Protein AF-K1PSH9-F1 (afdb_monomer_lite)

Organism: Magallana gigas (NCBI:txid29159)

Structure (mmCIF, N/CA/C/O backbone):
data_AF-K1PSH9-F1
#
_entry.id   AF-K1PSH9-F1
#
loop_
_atom_site.group_PDB
_atom_site.id
_atom_site.type_symbol
_atom_site.label_atom_id
_atom_site.label_alt_id
_atom_site.label_comp_id
_atom_site.label_asym_id
_atom_site.label_entity_id
_atom_site.label_seq_id
_atom_site.pdbx_PDB_ins_code
_atom_site.Cartn_x
_atom_site.Cartn_y
_atom_site.Cartn_z
_atom_site.occupancy
_atom_site.B_iso_or_equiv
_atom_site.auth_seq_id
_atom_site.auth_comp_id
_atom_site.auth_asym_id
_atom_site.auth_atom_id
_atom_site.pdbx_PDB_model_num
ATOM 1 N N . MET A 1 1 ? -8.712 0.097 13.249 1.00 74.25 1 MET A N 1
ATOM 2 C CA . MET A 1 1 ? -8.049 -1.058 13.902 1.00 74.25 1 MET A CA 1
ATOM 3 C C . MET A 1 1 ? -8.381 -1.175 15.394 1.00 74.25 1 MET A C 1
ATOM 5 O O . MET A 1 1 ? -8.570 -2.300 15.835 1.00 74.25 1 MET A O 1
ATOM 9 N N . ALA A 1 2 ? -8.538 -0.071 16.143 1.00 79.12 2 ALA A N 1
ATOM 10 C CA . ALA A 1 2 ? -8.839 -0.086 17.586 1.00 79.12 2 ALA A CA 1
ATOM 11 C C . ALA A 1 2 ? -10.041 -0.969 17.994 1.00 79.12 2 ALA A C 1
ATOM 13 O O . ALA A 1 2 ? -9.877 -1.843 18.832 1.00 79.12 2 ALA A O 1
ATOM 14 N N . ASN A 1 3 ? -11.207 -0.835 17.349 1.00 82.38 3 ASN A N 1
ATOM 15 C CA . ASN A 1 3 ? -12.406 -1.615 17.714 1.00 82.38 3 ASN A CA 1
ATOM 16 C C . ASN A 1 3 ? -12.242 -3.131 17.509 1.00 82.38 3 ASN A C 1
ATOM 18 O O . ASN A 1 3 ? -12.822 -3.926 18.239 1.00 82.38 3 ASN A O 1
ATOM 22 N N . ILE A 1 4 ? -11.470 -3.535 16.495 1.00 82.69 4 ILE A N 1
ATOM 23 C CA . ILE A 1 4 ? -11.181 -4.953 16.244 1.00 82.69 4 ILE A CA 1
ATOM 24 C C . ILE A 1 4 ? -10.222 -5.462 17.319 1.00 82.69 4 ILE A C 1
ATOM 26 O O . ILE A 1 4 ? -10.425 -6.545 17.850 1.00 82.69 4 ILE A O 1
ATOM 30 N N . LEU A 1 5 ? -9.208 -4.668 17.671 1.00 83.25 5 LEU A N 1
ATOM 31 C CA . LEU A 1 5 ? -8.247 -5.014 18.714 1.00 83.25 5 LEU A CA 1
ATOM 32 C C . LEU A 1 5 ? -8.925 -5.134 20.088 1.00 83.25 5 LEU A C 1
ATOM 34 O O . LEU A 1 5 ? -8.665 -6.100 20.795 1.00 83.25 5 LEU A O 1
ATOM 38 N N . ASP A 1 6 ? -9.840 -4.224 20.421 1.00 83.62 6 ASP A N 1
ATOM 39 C CA . ASP A 1 6 ? -10.632 -4.261 21.656 1.00 83.62 6 ASP A CA 1
ATOM 40 C C . ASP A 1 6 ? -11.533 -5.509 21.721 1.00 83.62 6 ASP A C 1
ATOM 42 O O . ASP A 1 6 ? -11.499 -6.266 22.692 1.00 83.62 6 ASP A O 1
ATOM 46 N N . LEU A 1 7 ? -12.237 -5.820 20.622 1.00 84.31 7 LEU A N 1
ATOM 47 C CA . LEU A 1 7 ? -13.034 -7.047 20.503 1.00 84.31 7 LEU A CA 1
ATOM 48 C C . LEU A 1 7 ? -12.180 -8.314 20.652 1.00 84.31 7 LEU A C 1
ATOM 50 O O . LEU A 1 7 ? -12.647 -9.301 21.214 1.00 84.31 7 LEU A O 1
ATOM 54 N N . LEU A 1 8 ? -10.945 -8.308 20.143 1.00 84.19 8 LEU A N 1
ATOM 55 C CA . LEU A 1 8 ? -10.020 -9.435 20.269 1.00 84.19 8 LEU A CA 1
ATOM 56 C C . LEU A 1 8 ? -9.435 -9.557 21.683 1.00 84.19 8 LEU A C 1
ATOM 58 O O . LEU A 1 8 ? -9.265 -10.679 22.158 1.00 84.19 8 LEU A O 1
ATOM 62 N N . MET A 1 9 ? -9.159 -8.437 22.360 1.00 83.12 9 MET A N 1
ATOM 63 C CA . MET A 1 9 ? -8.657 -8.421 23.737 1.00 83.12 9 MET A CA 1
ATOM 64 C C . MET A 1 9 ? -9.701 -8.918 24.740 1.00 83.12 9 MET A C 1
ATOM 66 O O . MET A 1 9 ? -9.339 -9.666 25.645 1.00 83.12 9 MET A O 1
ATOM 70 N N . ASP A 1 10 ? -10.980 -8.571 24.556 1.00 84.19 10 ASP A N 1
ATOM 71 C CA . ASP A 1 10 ? -12.074 -9.013 25.435 1.00 84.19 10 ASP A CA 1
ATOM 72 C C . ASP A 1 10 ? -12.969 -10.098 24.797 1.00 84.19 10 ASP A C 1
ATOM 74 O O . ASP A 1 10 ? -14.136 -10.294 25.154 1.00 84.19 10 ASP A O 1
ATOM 78 N N . GLY A 1 11 ? -12.420 -10.848 23.833 1.00 78.31 11 GLY A N 1
ATOM 79 C CA . GLY A 1 11 ? -13.181 -11.772 22.985 1.00 78.31 11 GLY A CA 1
ATOM 80 C C . GLY A 1 11 ? -13.930 -12.868 23.751 1.00 78.31 11 GLY A C 1
ATOM 81 O O . GLY A 1 11 ? -15.033 -13.262 23.364 1.00 78.31 11 GLY A O 1
ATOM 82 N N . ASP A 1 12 ? -13.384 -13.339 24.875 1.00 78.88 12 ASP A N 1
ATOM 83 C CA . ASP A 1 12 ? -14.048 -14.342 25.713 1.00 78.88 12 ASP A CA 1
ATOM 84 C C . ASP A 1 12 ? -15.230 -13.781 26.511 1.00 78.88 12 ASP A C 1
ATOM 86 O O . ASP A 1 12 ? -16.214 -14.497 26.728 1.00 78.88 12 ASP A O 1
ATOM 90 N N . ASN A 1 13 ? -15.155 -12.522 26.939 1.00 80.81 13 ASN A N 1
ATOM 91 C CA . ASN A 1 13 ? -16.218 -11.840 27.671 1.00 80.81 13 ASN A CA 1
ATOM 92 C C . ASN A 1 13 ? -17.348 -11.423 26.719 1.00 80.81 13 ASN A C 1
ATOM 94 O O . ASN A 1 13 ? -18.519 -11.723 26.960 1.00 80.81 13 ASN A O 1
ATOM 98 N N . VAL A 1 14 ? -16.982 -10.861 25.563 1.00 79.38 14 VAL A N 1
ATOM 99 C CA . VAL A 1 14 ? -17.904 -10.476 24.485 1.00 79.38 14 VAL A CA 1
ATOM 100 C C . VAL A 1 14 ? -18.702 -11.681 23.978 1.00 79.38 14 VAL A C 1
ATOM 102 O O . VAL A 1 14 ? -19.913 -11.587 23.781 1.00 79.38 14 VAL A O 1
ATOM 105 N N . ARG A 1 15 ? -18.062 -12.850 23.847 1.00 79.88 15 ARG A N 1
ATOM 106 C CA . ARG A 1 15 ? -18.738 -14.105 23.482 1.00 79.88 15 ARG A CA 1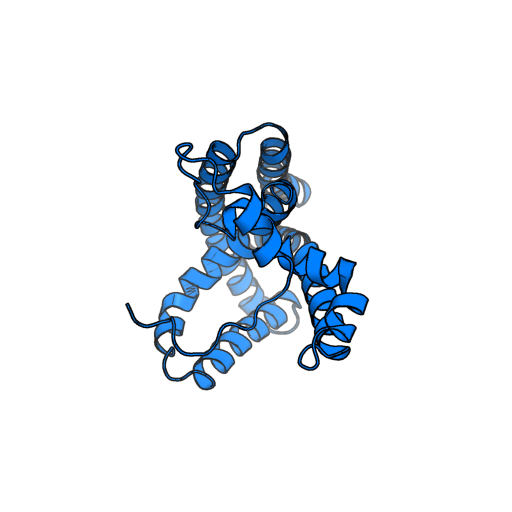
ATOM 107 C C . ARG A 1 15 ? -19.741 -14.570 24.536 1.00 79.88 15 ARG A C 1
ATOM 109 O O . ARG A 1 15 ? -20.810 -15.062 24.192 1.00 79.88 15 ARG A O 1
ATOM 116 N N . LYS A 1 16 ? -19.393 -14.478 25.823 1.00 80.94 16 LYS A N 1
ATOM 117 C CA . LYS A 1 16 ? -20.293 -14.896 26.914 1.00 80.94 16 LYS A CA 1
ATOM 118 C C . LYS A 1 16 ? -21.522 -13.994 27.007 1.00 80.94 16 LYS A C 1
ATOM 120 O O . LYS A 1 16 ? -22.590 -14.477 27.366 1.00 80.94 16 LYS A O 1
ATOM 125 N N . ASN A 1 17 ? -21.366 -12.720 26.658 1.00 83.25 17 ASN A N 1
ATOM 126 C CA . ASN A 1 17 ? -22.425 -11.722 26.737 1.00 83.25 17 ASN A CA 1
ATOM 127 C C . ASN A 1 17 ? -23.268 -11.601 25.448 1.00 83.25 17 ASN A C 1
ATOM 129 O O . ASN A 1 17 ? -24.288 -10.918 25.455 1.00 83.25 17 ASN A O 1
ATOM 133 N N . ASN 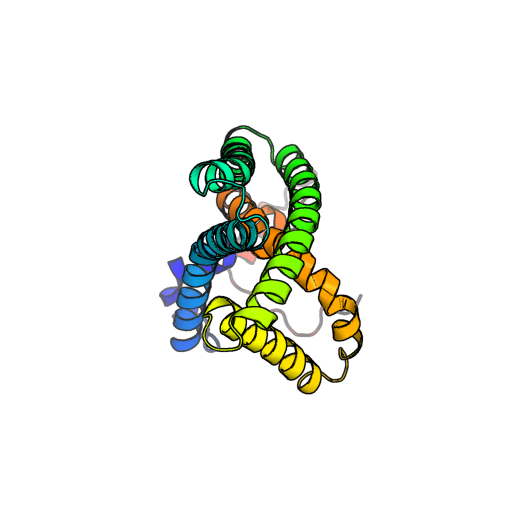A 1 18 ? -22.875 -12.241 24.335 1.00 80.88 18 ASN A N 1
ATOM 134 C CA . ASN A 1 18 ? -23.568 -12.105 23.051 1.00 80.88 18 ASN A CA 1
ATOM 135 C C . ASN A 1 18 ? -23.673 -13.433 22.280 1.00 80.88 18 ASN A C 1
ATOM 137 O O . ASN A 1 18 ? -22.683 -13.962 21.778 1.00 80.88 18 ASN A O 1
ATOM 141 N N . GLN A 1 19 ? -24.900 -13.940 22.120 1.00 77.06 19 GLN A N 1
ATOM 142 C CA . GLN A 1 19 ? -25.179 -15.208 21.430 1.00 77.06 19 GLN A CA 1
ATOM 143 C C . GLN A 1 19 ? -24.910 -15.163 19.916 1.00 77.06 19 GLN A C 1
ATOM 145 O O . GLN A 1 19 ? -24.733 -16.212 19.300 1.00 77.06 19 GLN A O 1
ATOM 150 N N . ASN A 1 20 ? -24.823 -13.969 19.322 1.00 81.81 20 ASN A N 1
ATOM 151 C CA . ASN A 1 20 ? -24.540 -13.801 17.894 1.00 81.81 20 ASN A CA 1
ATOM 152 C C . ASN A 1 20 ? -23.036 -13.872 17.573 1.00 81.81 20 ASN A C 1
ATOM 154 O O . ASN A 1 20 ? -22.660 -14.011 16.408 1.00 81.81 20 ASN A O 1
ATOM 158 N N . ILE A 1 21 ? -22.163 -13.780 18.585 1.00 83.62 21 ILE A N 1
ATOM 159 C CA . ILE A 1 21 ? -20.708 -13.783 18.406 1.00 83.62 21 ILE A CA 1
ATOM 160 C C . ILE A 1 21 ? -20.174 -15.192 18.665 1.00 83.62 21 ILE A C 1
ATOM 162 O O . ILE A 1 21 ? -20.079 -15.665 19.796 1.00 83.62 21 ILE A O 1
ATOM 166 N N . SER A 1 22 ? -19.817 -15.883 17.584 1.00 86.88 22 SER A N 1
ATOM 167 C CA . SER A 1 22 ? -19.341 -17.266 17.618 1.00 86.88 22 SER A CA 1
ATOM 168 C C . SER A 1 22 ? -17.804 -17.354 17.673 1.00 86.88 22 SER A C 1
ATOM 170 O O . SER A 1 22 ? -17.086 -16.432 17.288 1.00 86.88 22 SER A O 1
ATOM 172 N N . ARG A 1 23 ? -17.255 -18.492 18.128 1.00 82.81 23 ARG A N 1
ATOM 173 C CA . ARG A 1 23 ? -15.799 -18.755 18.095 1.00 82.81 23 ARG A CA 1
ATOM 174 C C . ARG A 1 23 ? -15.150 -18.628 16.702 1.00 82.81 23 ARG A C 1
ATOM 176 O O . ARG A 1 23 ? -14.084 -18.018 16.636 1.00 82.81 23 ARG A O 1
ATOM 183 N N . PRO A 1 24 ? -15.737 -19.142 15.600 1.00 87.25 24 PRO A N 1
ATOM 184 C CA . PRO A 1 24 ? -15.143 -18.967 14.273 1.00 87.25 24 PRO A CA 1
ATOM 185 C C . PRO A 1 24 ? -15.119 -17.503 13.817 1.00 87.25 24 PRO A C 1
ATOM 187 O O . PRO A 1 24 ? -14.201 -17.113 13.104 1.00 87.25 24 PRO A O 1
ATOM 190 N N . TYR A 1 25 ? -16.064 -16.673 14.268 1.00 88.19 25 TYR A N 1
ATOM 191 C CA . TYR A 1 25 ? -16.054 -15.238 13.980 1.00 88.19 25 TYR A CA 1
ATOM 192 C C . TYR A 1 25 ? -14.851 -14.526 14.622 1.00 88.19 25 TYR A C 1
ATOM 194 O O . TYR A 1 25 ? -14.178 -13.738 13.962 1.00 88.19 25 TYR A O 1
ATOM 202 N N . ILE A 1 26 ? -14.529 -14.845 15.882 1.00 87.19 26 ILE A N 1
ATOM 203 C CA . ILE A 1 26 ? -13.339 -14.298 16.559 1.00 87.19 26 ILE A CA 1
ATOM 204 C C . ILE A 1 26 ? -12.063 -14.766 15.848 1.00 87.19 26 ILE A C 1
ATOM 206 O O . ILE A 1 26 ? -11.179 -13.958 15.578 1.00 87.19 26 ILE A O 1
ATOM 210 N N . PHE A 1 27 ? -11.985 -16.049 15.478 1.00 89.19 27 PHE A N 1
ATOM 211 C CA . PHE A 1 27 ? -10.845 -16.585 14.728 1.00 89.19 27 PHE A CA 1
ATOM 212 C C . PHE A 1 27 ? -10.643 -15.875 13.380 1.00 89.19 27 PHE A C 1
ATOM 214 O O . PHE A 1 27 ? -9.525 -15.484 13.050 1.00 89.19 27 PHE A O 1
ATOM 221 N N . TYR A 1 28 ? -11.724 -15.638 12.634 1.00 91.25 28 TYR A N 1
ATOM 222 C CA . TYR A 1 28 ? -11.685 -14.869 11.391 1.00 91.25 28 TYR A CA 1
ATOM 223 C C . TYR A 1 28 ? -11.105 -13.462 11.601 1.00 91.25 28 TYR A C 1
ATOM 225 O O . TYR A 1 28 ? -10.220 -13.050 10.852 1.00 91.25 28 TYR A O 1
ATOM 233 N N . HIS A 1 29 ? -11.531 -12.753 12.652 1.00 91.00 29 HIS A N 1
ATOM 234 C CA . HIS A 1 29 ? -10.993 -11.427 12.980 1.00 91.00 29 HIS A CA 1
ATOM 235 C C . HIS A 1 29 ? -9.510 -11.448 13.361 1.00 91.00 29 HIS A C 1
ATOM 237 O O . HIS A 1 29 ? -8.787 -10.525 12.990 1.00 91.00 29 HIS A O 1
ATOM 243 N N . ILE A 1 30 ? -9.020 -12.507 14.014 1.00 90.31 30 ILE A N 1
ATOM 244 C CA . ILE A 1 30 ? -7.581 -12.686 14.274 1.00 90.31 30 ILE A CA 1
ATOM 245 C C . ILE A 1 30 ? -6.815 -12.822 12.951 1.00 90.31 30 ILE A C 1
ATOM 247 O O . ILE A 1 30 ? -5.829 -12.117 12.729 1.00 90.31 30 ILE A O 1
ATOM 251 N N . CYS A 1 31 ? -7.276 -13.691 12.046 1.00 91.50 31 CYS A N 1
ATOM 252 C CA . CYS A 1 31 ? -6.650 -13.879 10.7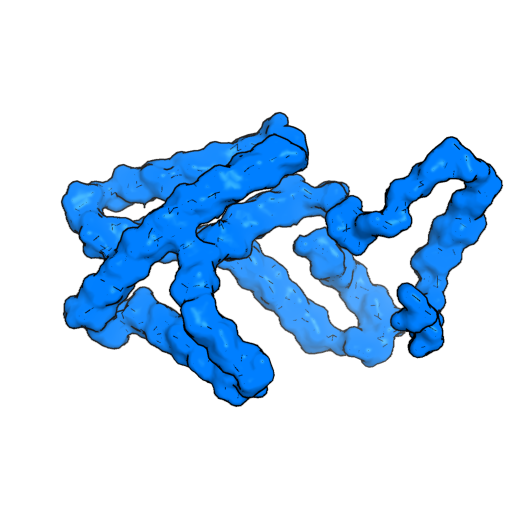36 1.00 91.50 31 CYS A CA 1
ATOM 253 C C . CYS A 1 31 ? -6.659 -12.590 9.901 1.00 91.50 31 CYS A C 1
ATOM 255 O O . CYS A 1 31 ? -5.648 -12.253 9.279 1.00 91.50 31 CYS A O 1
ATOM 257 N N . LEU A 1 32 ? -7.770 -11.848 9.912 1.00 90.50 32 LEU A N 1
ATOM 258 C CA . LEU A 1 32 ? -7.863 -10.543 9.261 1.00 90.50 32 LEU A CA 1
ATOM 259 C C . LEU A 1 32 ? -6.873 -9.543 9.855 1.00 90.50 32 LEU A C 1
ATOM 261 O O . LEU A 1 32 ? -6.174 -8.860 9.106 1.00 90.50 32 LEU A O 1
ATOM 265 N N . PHE A 1 33 ? -6.784 -9.463 11.183 1.00 90.38 33 PHE A N 1
ATOM 266 C CA . PHE A 1 33 ? -5.885 -8.532 11.858 1.00 90.38 33 PHE A CA 1
ATOM 267 C C . PHE A 1 33 ? -4.415 -8.818 11.517 1.00 90.38 33 PHE A C 1
ATOM 269 O O . PHE A 1 33 ? -3.684 -7.904 11.138 1.00 90.38 33 PHE A O 1
ATOM 276 N N . ILE A 1 34 ? -4.002 -10.091 11.539 1.00 91.38 34 ILE A N 1
ATOM 277 C CA . ILE A 1 34 ? -2.645 -10.509 11.148 1.00 91.38 34 ILE A CA 1
ATOM 278 C C . ILE A 1 34 ? -2.370 -10.166 9.678 1.00 91.38 34 ILE A C 1
ATOM 280 O O . ILE A 1 34 ? -1.329 -9.593 9.356 1.00 91.38 34 ILE A O 1
ATOM 284 N N . SER A 1 35 ? -3.318 -10.458 8.784 1.00 91.38 35 SER A N 1
ATOM 285 C CA . SER A 1 35 ? -3.175 -10.169 7.350 1.00 91.38 35 SER A CA 1
ATOM 286 C C . SER A 1 35 ? -3.030 -8.668 7.088 1.00 91.38 35 SER A C 1
ATOM 288 O O . SER A 1 35 ? -2.207 -8.253 6.273 1.00 91.38 35 SER A O 1
ATOM 290 N N . SER A 1 36 ? -3.768 -7.842 7.830 1.00 90.19 36 SER A N 1
ATOM 291 C CA . SER A 1 36 ? -3.706 -6.377 7.742 1.00 90.19 36 SER A CA 1
ATOM 292 C C . SER A 1 36 ? -2.315 -5.832 8.084 1.00 90.19 36 SER A C 1
ATOM 294 O O . SER A 1 36 ? -1.855 -4.890 7.448 1.00 90.19 36 SER A O 1
ATOM 296 N N . ILE A 1 37 ? -1.627 -6.438 9.060 1.00 89.94 37 ILE A N 1
ATOM 297 C CA . ILE A 1 37 ? -0.272 -6.038 9.477 1.00 89.94 37 ILE A CA 1
ATOM 298 C C . ILE A 1 37 ? 0.788 -6.481 8.457 1.00 89.94 37 ILE A C 1
ATOM 300 O O . ILE A 1 37 ? 1.761 -5.765 8.234 1.00 89.94 37 ILE A O 1
ATOM 304 N N . LEU A 1 38 ? 0.602 -7.635 7.808 1.00 91.75 38 LEU A N 1
ATOM 305 C CA . LEU A 1 38 ? 1.527 -8.151 6.786 1.00 91.75 38 LEU A CA 1
ATOM 306 C C . LEU A 1 38 ? 1.398 -7.423 5.436 1.00 91.75 38 LEU A C 1
ATOM 308 O O . LEU A 1 38 ? 2.386 -7.259 4.719 1.00 91.75 38 LEU A O 1
ATOM 312 N N . THR A 1 39 ? 0.193 -6.950 5.113 1.00 91.19 39 THR A N 1
ATOM 313 C CA . THR A 1 39 ? -0.153 -6.264 3.857 1.00 91.19 39 THR A CA 1
ATOM 314 C C . THR A 1 39 ? 0.795 -5.112 3.460 1.00 91.19 39 THR A C 1
ATOM 316 O O . THR A 1 39 ? 1.246 -5.113 2.310 1.00 91.19 39 THR A O 1
ATOM 319 N N . PRO A 1 40 ? 1.165 -4.151 4.335 1.00 91.56 40 PRO A N 1
ATOM 320 C CA . PRO A 1 40 ? 2.106 -3.085 3.973 1.00 91.56 40 PRO A CA 1
ATOM 321 C C . PRO A 1 40 ? 3.472 -3.624 3.525 1.00 91.56 40 PRO A C 1
ATOM 323 O O . PRO A 1 40 ? 4.057 -3.096 2.580 1.00 91.56 40 PRO A O 1
ATOM 326 N N . GLY A 1 41 ? 3.959 -4.705 4.145 1.00 91.56 41 GLY A N 1
ATOM 327 C CA . GLY A 1 41 ? 5.211 -5.359 3.757 1.00 91.56 41 GLY A CA 1
ATOM 328 C C . GLY A 1 41 ? 5.114 -6.048 2.395 1.00 91.56 41 GLY A C 1
ATOM 329 O O . GLY A 1 41 ? 6.005 -5.901 1.560 1.00 91.56 41 GLY A O 1
ATOM 330 N N . THR A 1 42 ? 4.006 -6.743 2.127 1.00 90.75 42 THR A N 1
ATOM 331 C CA . THR A 1 42 ? 3.766 -7.380 0.822 1.00 90.75 42 THR A CA 1
ATOM 332 C C . THR A 1 42 ? 3.722 -6.355 -0.308 1.00 90.75 42 THR A C 1
ATOM 334 O O . THR A 1 42 ? 4.334 -6.565 -1.352 1.00 90.75 42 THR A O 1
ATOM 337 N N . ILE A 1 43 ? 3.041 -5.226 -0.105 1.00 91.38 43 ILE A N 1
ATOM 338 C CA . ILE A 1 43 ? 2.903 -4.192 -1.138 1.00 91.38 43 ILE A CA 1
ATOM 339 C C . ILE A 1 43 ? 4.208 -3.422 -1.341 1.00 91.38 43 ILE A C 1
ATOM 341 O O . ILE A 1 43 ? 4.554 -3.097 -2.475 1.00 91.38 43 ILE A O 1
ATOM 345 N N . PHE A 1 44 ? 4.989 -3.214 -0.281 1.00 91.62 44 PHE A N 1
ATOM 346 C CA . PHE A 1 44 ? 6.338 -2.669 -0.397 1.00 91.62 44 PHE A CA 1
ATOM 347 C C . PHE A 1 44 ? 7.225 -3.523 -1.318 1.00 91.62 44 PHE A C 1
ATOM 349 O O . PHE A 1 44 ? 7.872 -2.995 -2.226 1.00 91.62 44 PHE A O 1
ATOM 356 N N . LEU A 1 45 ? 7.212 -4.847 -1.123 1.00 90.06 45 LEU A N 1
ATOM 357 C CA . LEU A 1 45 ? 7.950 -5.790 -1.968 1.00 90.06 45 LEU A CA 1
ATOM 358 C C . LEU A 1 45 ? 7.380 -5.869 -3.389 1.00 90.06 45 LEU A C 1
ATOM 360 O O . LEU A 1 45 ? 8.148 -5.994 -4.340 1.00 90.06 45 LEU A O 1
ATOM 364 N N . LEU A 1 46 ? 6.058 -5.755 -3.547 1.00 89.44 46 LEU A N 1
ATOM 365 C CA . LEU A 1 46 ? 5.409 -5.727 -4.857 1.00 89.44 46 LEU A CA 1
ATOM 366 C C . LEU A 1 46 ? 5.884 -4.528 -5.690 1.00 89.44 46 LEU A C 1
ATOM 368 O O . LEU A 1 46 ? 6.262 -4.700 -6.847 1.00 89.44 46 LEU A O 1
ATOM 372 N N . ILE A 1 47 ? 5.903 -3.329 -5.097 1.00 89.69 47 ILE A N 1
ATOM 373 C CA . ILE A 1 47 ? 6.386 -2.109 -5.760 1.00 89.69 47 ILE A CA 1
ATOM 374 C C . ILE A 1 47 ? 7.869 -2.257 -6.119 1.00 89.69 47 ILE A C 1
ATOM 376 O O . ILE A 1 47 ? 8.255 -1.957 -7.246 1.00 89.69 47 ILE A O 1
ATOM 380 N N . LEU A 1 48 ? 8.692 -2.767 -5.195 1.00 89.50 48 LEU A N 1
ATOM 381 C CA . LEU A 1 48 ? 10.114 -3.018 -5.439 1.00 89.50 48 LEU A CA 1
ATOM 382 C C . LEU A 1 48 ? 10.332 -3.967 -6.629 1.00 89.50 48 LEU A C 1
ATOM 384 O O . LEU A 1 48 ? 11.091 -3.644 -7.541 1.00 89.50 48 LEU A O 1
ATOM 388 N N . GLY A 1 49 ? 9.652 -5.117 -6.630 1.00 86.50 49 GLY A N 1
ATOM 389 C CA . GLY A 1 49 ? 9.761 -6.112 -7.696 1.00 86.50 49 GLY A CA 1
ATOM 390 C C . GLY A 1 49 ? 9.341 -5.542 -9.047 1.00 86.50 49 GLY A C 1
ATOM 391 O O . GLY A 1 49 ? 10.067 -5.673 -10.028 1.00 86.50 49 GLY A O 1
ATOM 392 N N . ALA A 1 50 ? 8.221 -4.820 -9.086 1.00 84.94 50 ALA A N 1
ATOM 393 C CA . ALA A 1 50 ? 7.724 -4.220 -10.315 1.00 84.94 50 ALA A CA 1
ATOM 394 C C . ALA A 1 50 ? 8.634 -3.106 -10.863 1.00 84.94 50 ALA A C 1
ATOM 396 O O . ALA A 1 50 ? 8.780 -3.004 -12.079 1.00 84.94 50 ALA A O 1
ATOM 397 N N . ILE A 1 51 ? 9.278 -2.300 -10.007 1.00 83.81 51 ILE A N 1
ATOM 398 C CA . ILE A 1 51 ? 10.251 -1.281 -10.442 1.00 83.81 51 ILE A CA 1
ATOM 399 C C . ILE A 1 51 ? 11.481 -1.938 -11.077 1.00 83.81 51 ILE A C 1
ATOM 401 O O . ILE A 1 51 ? 11.921 -1.483 -12.130 1.00 83.81 51 ILE A O 1
ATOM 405 N N . ILE A 1 52 ? 12.008 -3.011 -10.479 1.00 86.06 52 ILE A N 1
ATOM 406 C CA . ILE A 1 52 ? 13.170 -3.743 -11.014 1.00 86.06 52 ILE A CA 1
ATOM 407 C C . ILE A 1 52 ? 12.832 -4.370 -12.375 1.00 86.06 52 ILE A C 1
ATOM 409 O O . ILE A 1 52 ? 13.621 -4.287 -13.314 1.00 86.06 52 ILE A O 1
ATOM 413 N N . THR A 1 53 ? 11.633 -4.939 -12.513 1.00 83.75 53 THR A N 1
ATOM 414 C CA . THR A 1 53 ? 11.156 -5.507 -13.781 1.00 83.75 53 THR A CA 1
ATOM 415 C C . THR A 1 53 ? 10.905 -4.440 -14.858 1.00 83.75 53 THR A C 1
ATOM 417 O O . THR A 1 53 ? 11.205 -4.650 -16.041 1.00 83.75 53 THR A O 1
ATOM 420 N N . ALA A 1 54 ? 10.356 -3.283 -14.469 1.00 83.06 54 ALA A N 1
ATOM 421 C CA . ALA A 1 54 ? 10.065 -2.178 -15.381 1.00 83.06 54 ALA A CA 1
ATOM 422 C C . ALA A 1 54 ? 11.340 -1.458 -15.849 1.00 83.06 54 ALA A C 1
ATOM 424 O O . ALA A 1 54 ? 11.471 -1.152 -17.035 1.00 83.06 54 ALA A O 1
ATOM 425 N N . PHE A 1 55 ? 12.292 -1.227 -14.941 1.00 82.38 55 PHE A N 1
ATOM 426 C CA . PHE A 1 55 ? 13.549 -0.524 -15.194 1.00 82.38 55 PHE A CA 1
ATOM 427 C C . PHE A 1 55 ? 14.754 -1.404 -14.828 1.00 82.38 55 PHE A C 1
ATOM 429 O O . PHE A 1 55 ? 15.371 -1.203 -13.781 1.00 82.38 55 PHE A O 1
ATOM 436 N N . PRO A 1 56 ? 15.155 -2.336 -15.711 1.00 76.31 56 PRO A N 1
ATOM 437 C CA . PRO A 1 56 ? 16.284 -3.237 -15.456 1.00 76.31 56 PRO A CA 1
ATOM 438 C C . PRO A 1 56 ? 17.639 -2.516 -15.351 1.00 76.31 56 PRO A C 1
ATOM 440 O O . PRO A 1 56 ? 18.630 -3.110 -14.940 1.00 76.31 56 PRO A O 1
ATOM 443 N N . SER A 1 57 ? 17.701 -1.238 -15.726 1.00 79.56 57 SER A N 1
ATOM 444 C CA . SER A 1 57 ? 18.875 -0.373 -15.594 1.00 79.56 57 SER A CA 1
ATOM 445 C C . SER A 1 57 ? 19.086 0.181 -14.180 1.00 79.56 57 SER A C 1
ATOM 447 O O . SER A 1 57 ? 20.153 0.730 -13.909 1.00 79.56 57 SER A O 1
ATOM 449 N N . ILE A 1 58 ? 18.102 0.065 -13.282 1.00 83.00 58 ILE A N 1
ATOM 450 C CA . ILE A 1 58 ? 18.222 0.515 -11.893 1.00 83.00 58 ILE A CA 1
ATOM 451 C C . ILE A 1 58 ? 18.688 -0.659 -11.033 1.00 83.00 58 ILE A C 1
ATOM 453 O O . ILE A 1 58 ? 18.055 -1.712 -10.993 1.00 83.00 58 ILE A O 1
ATOM 457 N N . GLU A 1 59 ? 19.785 -0.466 -10.304 1.00 88.25 59 GLU A N 1
ATOM 458 C CA . GLU A 1 59 ? 20.292 -1.478 -9.382 1.00 88.25 59 GLU A CA 1
ATOM 459 C C . GLU A 1 59 ? 19.289 -1.721 -8.230 1.00 88.25 59 GLU A C 1
ATOM 461 O O . GLU A 1 59 ? 18.729 -0.754 -7.695 1.00 88.25 59 GLU A O 1
ATOM 466 N N . PRO A 1 60 ? 19.059 -2.976 -7.791 1.00 87.50 60 PRO A N 1
ATOM 467 C CA . PRO A 1 60 ? 18.050 -3.293 -6.773 1.00 87.50 60 PRO A CA 1
ATOM 468 C C . PRO A 1 60 ? 18.193 -2.497 -5.468 1.00 87.50 60 PRO A C 1
ATOM 470 O O . PRO A 1 60 ? 17.195 -2.112 -4.858 1.00 87.50 60 PRO A O 1
ATOM 473 N N . TRP A 1 61 ? 19.430 -2.196 -5.062 1.00 87.62 61 TRP A N 1
ATOM 474 C CA . TRP A 1 61 ? 19.714 -1.369 -3.887 1.00 87.62 61 TRP A CA 1
ATOM 475 C C . TRP A 1 61 ? 19.214 0.071 -4.029 1.00 87.62 61 TRP A C 1
ATOM 477 O O . TRP A 1 61 ? 18.690 0.639 -3.069 1.00 87.62 61 TRP A O 1
ATOM 487 N N . ALA A 1 62 ? 19.329 0.654 -5.223 1.00 88.12 62 ALA A N 1
ATOM 488 C CA . ALA A 1 62 ? 18.817 1.991 -5.494 1.00 88.12 62 ALA A CA 1
ATOM 489 C C . ALA A 1 62 ? 17.281 1.996 -5.495 1.00 88.12 62 ALA A C 1
ATOM 491 O O . ALA A 1 62 ? 16.676 2.865 -4.869 1.00 88.12 62 ALA A O 1
ATOM 492 N N . ALA A 1 63 ? 16.642 0.997 -6.116 1.00 87.06 63 ALA A N 1
ATOM 493 C CA . ALA A 1 63 ? 15.182 0.852 -6.102 1.00 87.06 63 ALA A CA 1
ATOM 494 C C . ALA A 1 63 ? 14.626 0.711 -4.671 1.00 87.06 63 ALA A C 1
ATOM 496 O O . ALA A 1 63 ? 13.615 1.330 -4.328 1.00 87.06 63 ALA A O 1
ATOM 497 N N . LEU A 1 64 ? 15.327 -0.040 -3.813 1.00 90.44 64 LEU A N 1
ATOM 498 C CA . LEU A 1 64 ? 14.992 -0.170 -2.396 1.00 90.44 64 LEU A CA 1
ATOM 499 C C . LEU A 1 64 ? 15.061 1.172 -1.665 1.00 90.44 64 LEU A C 1
ATOM 501 O O . LEU A 1 64 ? 14.157 1.479 -0.894 1.00 90.44 64 LEU A O 1
ATOM 505 N N . LEU A 1 65 ? 16.093 1.981 -1.914 1.00 90.44 65 LEU A N 1
ATOM 506 C CA . LEU A 1 65 ? 16.223 3.307 -1.307 1.00 90.44 65 LEU A CA 1
ATOM 507 C C . LEU A 1 65 ? 15.137 4.271 -1.792 1.00 90.44 65 LEU A C 1
ATOM 509 O O . LEU A 1 65 ? 14.536 4.960 -0.971 1.00 90.44 65 LEU A O 1
ATOM 513 N N . PHE A 1 66 ? 14.839 4.290 -3.095 1.00 86.88 66 PHE A N 1
ATOM 514 C CA . PHE A 1 66 ? 13.803 5.161 -3.658 1.00 86.88 66 PHE A CA 1
ATOM 515 C C . PHE A 1 66 ? 12.408 4.869 -3.101 1.00 86.88 66 PHE A C 1
ATOM 517 O O . PHE A 1 66 ? 11.656 5.809 -2.859 1.00 86.88 66 PHE A O 1
ATOM 524 N N . ASN A 1 67 ? 12.062 3.598 -2.869 1.00 90.25 67 ASN A N 1
ATOM 525 C CA . ASN A 1 67 ? 10.788 3.225 -2.250 1.00 90.25 67 ASN A CA 1
ATOM 526 C C . ASN A 1 67 ? 10.836 3.346 -0.714 1.00 90.25 67 ASN A C 1
ATOM 528 O O . ASN A 1 67 ? 9.919 3.860 -0.083 1.00 90.25 67 ASN A O 1
ATOM 532 N N . GLY A 1 68 ? 11.932 2.908 -0.094 1.00 90.38 68 GLY A N 1
ATOM 533 C CA . GLY A 1 68 ? 12.114 2.885 1.357 1.00 90.38 68 GLY A CA 1
ATOM 534 C C . GLY A 1 68 ? 12.157 4.268 1.996 1.00 90.38 68 GLY A C 1
ATOM 535 O O . GLY A 1 68 ? 11.617 4.450 3.084 1.00 90.38 68 GLY A O 1
ATOM 536 N N . LEU A 1 69 ? 12.748 5.258 1.325 1.00 91.19 69 LEU A N 1
ATOM 537 C CA . LEU A 1 69 ? 12.911 6.606 1.867 1.00 91.19 69 LEU A CA 1
ATOM 538 C C . LEU A 1 69 ? 11.554 7.312 2.092 1.00 91.19 69 LEU A C 1
ATOM 540 O O . LEU A 1 69 ? 11.312 7.738 3.222 1.00 91.19 69 LEU A O 1
ATOM 544 N N . PRO A 1 70 ? 10.626 7.388 1.115 1.00 89.50 70 PRO A N 1
ATOM 545 C CA . PRO A 1 70 ? 9.267 7.888 1.336 1.00 89.50 70 PRO A CA 1
ATOM 546 C C . PRO A 1 70 ? 8.525 7.178 2.475 1.00 89.50 70 PRO A C 1
ATOM 548 O O . PRO A 1 70 ? 7.872 7.835 3.285 1.00 89.50 70 PRO A O 1
ATOM 551 N N . VAL A 1 71 ? 8.643 5.846 2.569 1.00 91.06 71 VAL A N 1
ATOM 552 C CA . VAL A 1 71 ? 8.012 5.060 3.644 1.00 91.06 71 VAL A CA 1
ATOM 553 C C . VAL A 1 71 ? 8.592 5.415 5.007 1.00 91.06 71 VAL A C 1
ATOM 555 O O . VAL A 1 71 ? 7.841 5.675 5.944 1.00 91.06 71 VAL A O 1
ATOM 558 N N . ALA A 1 72 ? 9.917 5.471 5.121 1.00 91.44 72 ALA A N 1
ATOM 559 C CA . ALA A 1 72 ? 10.596 5.815 6.361 1.00 91.44 72 ALA A CA 1
ATOM 560 C C . ALA A 1 72 ? 10.246 7.238 6.817 1.00 91.44 72 ALA A C 1
ATOM 562 O O . ALA A 1 72 ? 9.948 7.441 7.992 1.00 91.44 72 ALA A O 1
ATOM 563 N N . ILE A 1 73 ? 10.205 8.209 5.895 1.00 90.81 73 ILE A N 1
ATOM 564 C CA . ILE A 1 73 ? 9.767 9.581 6.194 1.00 90.81 73 ILE A CA 1
ATOM 565 C C . ILE A 1 73 ? 8.337 9.584 6.734 1.00 90.81 73 ILE A C 1
ATOM 567 O O . ILE A 1 73 ? 8.066 10.253 7.731 1.00 90.81 73 ILE A O 1
ATOM 571 N N . PHE A 1 74 ? 7.427 8.833 6.109 1.00 89.56 74 PHE A N 1
ATOM 572 C CA . PHE A 1 74 ? 6.043 8.760 6.565 1.00 89.56 74 PHE A CA 1
ATOM 573 C C . PHE A 1 74 ? 5.936 8.146 7.968 1.00 89.56 74 PHE A C 1
ATOM 575 O O . PHE A 1 74 ? 5.271 8.713 8.832 1.00 89.56 74 PHE A O 1
ATOM 582 N N . ILE A 1 75 ? 6.660 7.054 8.237 1.00 90.19 75 ILE A N 1
ATOM 583 C CA . ILE A 1 75 ? 6.701 6.417 9.563 1.00 90.19 75 ILE A CA 1
ATOM 584 C C . ILE A 1 75 ? 7.273 7.371 10.618 1.00 90.19 75 ILE A C 1
ATOM 586 O O . ILE A 1 75 ? 6.698 7.506 11.693 1.00 90.19 75 ILE A O 1
ATOM 590 N N . ILE A 1 76 ? 8.371 8.072 10.325 1.00 90.25 76 ILE A N 1
ATOM 591 C CA . ILE A 1 76 ? 8.958 9.054 11.250 1.00 90.25 76 ILE A CA 1
ATOM 592 C C . ILE A 1 76 ? 7.975 10.204 11.502 1.00 90.25 76 ILE A C 1
ATOM 594 O O . ILE A 1 76 ? 7.801 10.634 12.642 1.00 90.25 76 ILE A O 1
ATOM 598 N N . SER A 1 77 ? 7.285 10.680 10.463 1.00 87.62 77 SER A N 1
ATOM 599 C CA . SER A 1 77 ? 6.297 11.752 10.592 1.00 87.62 77 SER A CA 1
ATOM 600 C C . SER A 1 77 ? 5.145 11.380 11.528 1.00 87.62 77 SER A C 1
ATOM 602 O O . SER A 1 77 ? 4.690 12.242 12.276 1.00 87.62 77 SER A O 1
ATOM 604 N N . ILE A 1 78 ? 4.732 10.111 11.567 1.00 87.38 78 ILE A N 1
ATOM 605 C CA . ILE A 1 78 ? 3.698 9.627 12.495 1.00 87.38 78 ILE A CA 1
ATOM 606 C C . ILE A 1 78 ? 4.101 9.826 13.967 1.00 87.38 78 ILE A C 1
ATOM 608 O O . ILE A 1 78 ? 3.245 10.103 14.801 1.00 87.38 78 ILE A O 1
ATOM 612 N N . PHE A 1 79 ? 5.391 9.732 14.301 1.00 84.75 79 PHE A N 1
ATOM 613 C CA . PHE A 1 79 ? 5.856 9.917 15.681 1.00 84.75 79 PHE A CA 1
ATOM 614 C C . PHE A 1 79 ? 6.092 11.384 16.065 1.00 84.75 79 PHE A C 1
ATOM 616 O O . PHE A 1 79 ? 6.032 11.715 17.247 1.00 84.75 79 PHE A O 1
ATOM 623 N N . LEU A 1 80 ? 6.389 12.261 15.100 1.00 86.06 80 LEU A N 1
ATOM 624 C CA . LEU A 1 80 ? 6.771 13.655 15.375 1.00 86.06 80 LEU A CA 1
ATOM 625 C C . LEU A 1 80 ? 5.646 14.670 15.116 1.00 86.06 80 LEU A C 1
ATOM 627 O O . LEU A 1 80 ? 5.637 15.742 15.721 1.00 86.06 80 LEU A O 1
ATOM 631 N N . ALA A 1 81 ? 4.738 14.382 14.185 1.00 84.12 81 ALA A N 1
ATOM 632 C CA . ALA A 1 81 ? 3.775 15.350 13.669 1.00 84.12 81 ALA A CA 1
ATOM 633 C C . ALA A 1 81 ? 2.386 15.192 14.313 1.00 84.12 81 ALA A C 1
ATOM 635 O O . ALA A 1 81 ? 2.030 14.121 14.795 1.00 84.12 81 ALA A O 1
ATOM 636 N N . LYS A 1 82 ? 1.577 16.259 14.299 1.00 85.44 82 LYS A N 1
ATOM 637 C CA . LYS A 1 82 ? 0.180 16.233 14.775 1.00 85.44 82 LYS A CA 1
ATOM 638 C C . LYS A 1 82 ? -0.736 15.554 13.753 1.00 85.44 82 LYS A C 1
ATOM 640 O O . LYS A 1 82 ? -0.445 15.590 12.557 1.00 85.44 82 LYS A O 1
ATOM 645 N N . GLU A 1 83 ? -1.872 15.026 14.202 1.00 83.56 83 GLU A N 1
ATOM 646 C CA . GLU A 1 83 ? -2.820 14.270 13.364 1.00 83.56 83 GLU A CA 1
ATOM 647 C C . GLU A 1 83 ? -3.227 15.002 12.073 1.00 83.56 83 GLU A C 1
ATOM 649 O O . GLU A 1 83 ? -3.201 14.402 10.999 1.00 83.56 83 GLU A O 1
ATOM 654 N N . ASP A 1 84 ? -3.494 16.311 12.144 1.00 84.38 84 ASP A N 1
ATOM 655 C CA . ASP A 1 84 ? -3.861 17.124 10.973 1.00 84.38 84 ASP A CA 1
ATOM 656 C C . ASP A 1 84 ? -2.741 17.166 9.920 1.00 84.38 84 ASP A C 1
ATOM 658 O O . ASP A 1 84 ? -2.974 17.024 8.717 1.00 84.38 84 ASP A O 1
ATOM 662 N N . THR A 1 85 ? -1.492 17.320 10.374 1.00 84.81 85 THR A N 1
ATOM 663 C CA . THR A 1 85 ? -0.315 17.340 9.494 1.00 84.81 85 THR A CA 1
ATOM 664 C C . THR A 1 85 ? 0.013 15.961 8.928 1.00 84.81 85 THR A C 1
ATOM 666 O O . THR A 1 85 ? 0.433 15.865 7.776 1.00 84.81 85 THR A O 1
ATOM 669 N N . GLN A 1 86 ? -0.237 14.892 9.688 1.00 87.81 86 GLN A N 1
ATOM 670 C CA . GLN A 1 86 ? -0.084 13.518 9.206 1.00 87.81 86 GLN A CA 1
ATOM 671 C C . GLN A 1 86 ? -1.096 13.199 8.103 1.00 87.81 86 GLN A C 1
ATOM 673 O O . GLN A 1 86 ? -0.739 12.564 7.113 1.00 87.81 86 GLN A O 1
ATOM 678 N N . LEU A 1 87 ? -2.340 13.669 8.244 1.00 86.75 87 LEU A N 1
ATOM 679 C CA . LEU A 1 87 ? -3.389 13.445 7.254 1.00 86.75 87 LEU A CA 1
ATOM 680 C C . LEU A 1 87 ? -3.101 14.192 5.943 1.00 86.75 87 LEU A C 1
ATOM 682 O O . LEU A 1 87 ? -3.238 13.618 4.862 1.00 86.75 87 LEU A O 1
ATOM 686 N N . LEU A 1 88 ? -2.629 15.442 6.028 1.00 88.81 88 LEU A N 1
ATOM 687 C CA . LEU A 1 88 ? -2.185 16.193 4.850 1.00 88.81 88 LEU A CA 1
ATOM 688 C C . LEU A 1 88 ? -1.008 15.495 4.154 1.00 88.81 88 LEU A C 1
ATOM 690 O O . LEU A 1 88 ? -1.005 15.339 2.932 1.00 88.81 88 LEU A O 1
ATOM 694 N N . LEU A 1 89 ? -0.024 15.033 4.928 1.00 89.75 89 LEU A N 1
ATOM 695 C CA . LEU A 1 89 ? 1.132 14.320 4.396 1.00 89.75 89 LEU A CA 1
ATOM 696 C C . LEU A 1 89 ? 0.727 12.989 3.741 1.00 89.75 89 LEU A C 1
ATOM 698 O O . LEU A 1 89 ? 1.222 12.660 2.664 1.00 89.75 89 LEU A O 1
ATOM 702 N N . ALA A 1 90 ? -0.218 12.258 4.337 1.00 89.00 90 ALA A N 1
ATOM 703 C CA . ALA A 1 90 ? -0.775 11.035 3.768 1.00 89.00 90 ALA A CA 1
ATOM 704 C C . ALA A 1 90 ? -1.464 11.292 2.420 1.00 89.00 90 ALA A C 1
ATOM 706 O O . ALA A 1 90 ? -1.301 10.496 1.497 1.00 89.00 90 ALA A O 1
ATOM 707 N N . ALA A 1 91 ? -2.175 12.414 2.264 1.00 89.81 91 ALA A N 1
ATOM 708 C CA . ALA A 1 91 ? -2.789 12.794 0.991 1.00 89.81 91 ALA A CA 1
ATOM 709 C C . ALA A 1 91 ? -1.740 13.090 -0.101 1.00 89.81 91 ALA A C 1
ATOM 711 O O . ALA A 1 91 ? -1.881 12.638 -1.243 1.00 89.81 91 ALA A O 1
ATOM 712 N N . ILE A 1 92 ? -0.651 13.783 0.255 1.00 91.94 92 ILE A N 1
ATOM 713 C CA . ILE A 1 92 ? 0.464 14.063 -0.665 1.00 91.94 92 ILE A CA 1
ATOM 714 C C . ILE A 1 92 ? 1.135 12.752 -1.092 1.00 91.94 92 ILE A C 1
ATOM 716 O O . ILE A 1 92 ? 1.262 12.484 -2.288 1.00 91.94 92 ILE A O 1
ATOM 720 N N . PHE A 1 93 ? 1.500 11.892 -0.137 1.00 91.81 93 PHE A N 1
ATOM 721 C CA . PHE A 1 93 ? 2.097 10.595 -0.455 1.00 91.81 93 PHE A CA 1
ATOM 722 C C . PHE A 1 93 ? 1.143 9.695 -1.236 1.00 91.81 93 PHE A C 1
ATOM 724 O O . PHE A 1 93 ? 1.586 9.042 -2.172 1.00 91.81 93 PHE A O 1
ATOM 731 N N . SER A 1 94 ? -0.158 9.689 -0.937 1.00 91.81 94 SER A N 1
ATOM 732 C CA . SER A 1 94 ? -1.143 8.917 -1.705 1.00 91.81 94 SER A CA 1
ATOM 733 C C . SER A 1 94 ? -1.183 9.339 -3.174 1.00 91.81 94 SER A C 1
ATOM 735 O O . SER A 1 94 ? -1.393 8.496 -4.042 1.00 91.81 94 SER A O 1
ATOM 737 N N . THR A 1 95 ? -0.962 10.623 -3.462 1.00 91.69 95 THR A N 1
ATOM 738 C CA . THR A 1 95 ? -0.889 11.135 -4.838 1.00 91.69 95 THR A CA 1
ATOM 739 C C . THR A 1 95 ? 0.403 10.696 -5.531 1.00 91.69 95 THR A C 1
ATOM 741 O O . THR A 1 95 ? 0.393 10.339 -6.702 1.00 91.69 95 THR A O 1
ATOM 744 N N . ILE A 1 96 ? 1.526 10.662 -4.811 1.00 92.06 96 ILE A N 1
ATOM 745 C CA . ILE A 1 96 ? 2.797 10.164 -5.355 1.00 92.06 96 ILE A CA 1
ATOM 746 C C . ILE A 1 96 ? 2.712 8.653 -5.613 1.00 92.06 96 ILE A C 1
ATOM 748 O O . ILE A 1 96 ? 3.084 8.179 -6.684 1.00 92.06 96 ILE A O 1
ATOM 752 N N . TYR A 1 97 ? 2.180 7.888 -4.658 1.00 91.81 97 TYR A N 1
ATOM 753 C CA . TYR A 1 97 ? 2.067 6.436 -4.767 1.00 91.81 97 TYR A CA 1
ATOM 754 C C . TYR A 1 97 ? 1.064 5.986 -5.829 1.00 91.81 97 TYR A C 1
ATOM 756 O O . TYR A 1 97 ? 1.265 4.921 -6.407 1.00 91.81 97 TYR A O 1
ATOM 764 N N . SER A 1 98 ? 0.041 6.783 -6.154 1.00 92.19 98 SER A N 1
ATOM 765 C CA . SER A 1 98 ? -0.838 6.468 -7.286 1.00 92.19 98 SER A CA 1
ATOM 766 C C . SER A 1 98 ? -0.099 6.572 -8.626 1.00 92.19 98 SER A C 1
ATOM 768 O O . SER A 1 98 ? -0.284 5.721 -9.494 1.00 92.19 98 SER A O 1
ATOM 770 N N . LEU A 1 99 ? 0.815 7.540 -8.774 1.00 91.12 99 LEU A N 1
ATOM 771 C CA . LEU A 1 99 ? 1.693 7.637 -9.946 1.00 91.12 99 LEU A CA 1
ATOM 772 C C . LEU A 1 99 ? 2.696 6.480 -10.002 1.00 91.12 99 LEU A C 1
ATOM 774 O O . LEU A 1 99 ? 2.903 5.898 -11.065 1.00 91.12 99 LEU A O 1
ATOM 778 N N . VAL A 1 100 ? 3.277 6.093 -8.863 1.00 90.00 100 VAL A N 1
ATOM 779 C CA . VAL A 1 100 ? 4.140 4.901 -8.784 1.00 90.00 100 VAL A CA 1
ATOM 780 C C . VAL A 1 100 ? 3.357 3.646 -9.182 1.00 90.00 100 VAL A C 1
ATOM 782 O O . VAL A 1 100 ? 3.876 2.802 -9.908 1.00 90.00 100 VAL A O 1
ATOM 785 N N . MET A 1 101 ? 2.084 3.540 -8.797 1.00 92.56 101 MET A N 1
ATOM 786 C CA . MET A 1 101 ? 1.249 2.393 -9.150 1.00 92.56 101 MET A CA 1
ATOM 787 C C . MET A 1 101 ? 0.964 2.280 -10.657 1.00 92.56 101 MET A C 1
ATOM 789 O O . MET A 1 101 ? 0.802 1.168 -11.158 1.00 92.56 101 MET A O 1
ATOM 793 N N . LEU A 1 102 ? 0.968 3.389 -11.411 1.00 91.62 102 LEU A N 1
ATOM 794 C CA . LEU A 1 102 ? 0.917 3.344 -12.883 1.00 91.62 102 LEU A CA 1
ATOM 795 C C . LEU A 1 102 ? 2.157 2.666 -13.472 1.00 91.62 102 LEU A C 1
ATOM 797 O O . LEU A 1 102 ? 2.045 1.860 -14.392 1.00 91.62 102 LEU A O 1
ATOM 801 N N . VAL A 1 103 ? 3.337 2.967 -12.928 1.00 88.56 103 VAL A N 1
ATOM 802 C CA . VAL A 1 103 ? 4.590 2.319 -13.341 1.00 88.56 103 VAL A CA 1
ATOM 803 C C . VAL A 1 103 ? 4.540 0.827 -13.024 1.00 88.56 103 VAL A C 1
ATOM 805 O O . VAL A 1 103 ? 4.892 0.007 -13.870 1.00 88.56 103 VAL A O 1
ATOM 808 N N . VAL A 1 104 ? 4.043 0.468 -11.836 1.00 89.38 104 VAL A N 1
ATOM 809 C CA . VAL A 1 104 ? 3.849 -0.932 -11.434 1.00 89.38 104 VAL A CA 1
ATOM 810 C C . VAL A 1 104 ? 2.908 -1.656 -12.394 1.00 89.38 104 VAL A C 1
ATOM 812 O O . VAL A 1 104 ? 3.214 -2.771 -12.806 1.00 89.38 104 VAL A O 1
ATOM 815 N N . LEU A 1 105 ? 1.803 -1.024 -12.805 1.00 90.38 105 LEU A N 1
ATOM 816 C CA . LEU A 1 105 ? 0.880 -1.599 -13.785 1.00 90.38 105 LEU A CA 1
ATOM 817 C C . LEU A 1 105 ? 1.596 -1.941 -15.098 1.00 90.38 105 LEU A C 1
ATOM 819 O O . LEU A 1 105 ? 1.437 -3.044 -15.611 1.00 90.38 105 LEU A O 1
ATOM 823 N N . ILE A 1 106 ? 2.415 -1.025 -15.621 1.00 89.25 106 ILE A N 1
ATOM 824 C CA . ILE A 1 106 ? 3.188 -1.255 -16.851 1.00 89.25 106 ILE A CA 1
ATOM 825 C C . ILE A 1 106 ? 4.204 -2.389 -16.652 1.00 89.25 106 ILE A C 1
ATOM 827 O O . ILE A 1 106 ? 4.334 -3.249 -17.522 1.00 89.25 106 ILE A O 1
ATOM 831 N N . GLY A 1 107 ? 4.884 -2.429 -15.502 1.00 87.31 107 GLY A N 1
ATOM 832 C CA . GLY A 1 107 ? 5.818 -3.504 -15.155 1.00 87.31 107 GLY A CA 1
ATOM 833 C C . GLY A 1 107 ? 5.146 -4.878 -15.121 1.00 87.31 107 GLY A C 1
ATOM 834 O O . GLY A 1 107 ? 5.661 -5.827 -15.707 1.00 87.31 107 GLY A O 1
ATOM 835 N N . LEU A 1 108 ? 3.960 -4.971 -14.513 1.00 88.44 108 LEU A N 1
ATOM 836 C CA . LEU A 1 108 ? 3.164 -6.202 -14.470 1.00 88.44 108 LEU A CA 1
ATOM 837 C C . LEU A 1 108 ? 2.671 -6.628 -15.858 1.00 88.44 108 LEU A C 1
ATOM 839 O O . LEU A 1 108 ? 2.669 -7.817 -16.163 1.00 88.44 108 LEU A O 1
ATOM 843 N N . LEU A 1 109 ? 2.277 -5.678 -16.712 1.00 88.94 109 LEU A N 1
ATOM 844 C CA . LEU A 1 109 ? 1.869 -5.978 -18.088 1.00 88.94 109 LEU A CA 1
ATOM 845 C C . LEU A 1 109 ? 3.038 -6.515 -18.920 1.00 88.94 109 LEU A C 1
ATOM 847 O O . LEU A 1 109 ? 2.867 -7.491 -19.647 1.00 88.94 109 LEU A O 1
ATOM 851 N N . LYS A 1 110 ? 4.225 -5.913 -18.790 1.00 87.50 110 LYS A N 1
ATOM 852 C CA . LYS A 1 110 ? 5.442 -6.386 -19.461 1.00 87.50 110 LYS A CA 1
ATOM 853 C C . LYS A 1 110 ? 5.811 -7.800 -18.999 1.00 87.50 110 LYS A C 1
ATOM 855 O O . LYS A 1 110 ? 5.965 -8.688 -19.833 1.00 87.50 110 LYS A O 1
ATOM 860 N N . GLU A 1 111 ? 5.869 -8.017 -17.685 1.00 87.12 111 GLU A N 1
ATOM 861 C CA . GLU A 1 111 ? 6.136 -9.331 -17.081 1.00 87.12 111 GLU A CA 1
ATOM 862 C C . GLU A 1 111 ? 5.119 -10.387 -17.536 1.00 87.12 111 GLU A C 1
ATOM 864 O O . GLU A 1 111 ? 5.476 -11.530 -17.818 1.00 87.12 111 GLU A O 1
ATOM 869 N N . GLY A 1 112 ? 3.844 -10.006 -17.655 1.00 87.19 112 GLY A N 1
ATOM 870 C CA . GLY A 1 112 ? 2.784 -10.903 -18.101 1.00 87.19 112 GLY A CA 1
ATOM 871 C C . GLY A 1 112 ? 2.923 -11.353 -19.556 1.00 87.19 112 GLY A C 1
ATOM 872 O O . GLY A 1 112 ? 2.525 -12.470 -19.883 1.00 87.19 112 GLY A O 1
ATOM 873 N N . ILE A 1 113 ? 3.507 -10.522 -20.423 1.00 87.56 113 ILE A N 1
ATOM 874 C CA . ILE A 1 113 ? 3.746 -10.867 -21.831 1.00 87.56 113 ILE A CA 1
ATOM 875 C C . ILE A 1 113 ? 4.993 -11.749 -21.973 1.00 87.56 113 ILE A C 1
ATOM 877 O O . ILE A 1 113 ? 4.973 -12.703 -22.748 1.00 87.56 113 ILE A O 1
ATOM 881 N N . GLU A 1 114 ? 6.059 -11.454 -21.225 1.00 86.19 114 GLU A N 1
ATOM 882 C CA . GLU A 1 114 ? 7.338 -12.173 -21.313 1.00 86.19 114 GLU A CA 1
ATOM 883 C C . GLU A 1 114 ? 7.288 -13.545 -20.623 1.00 86.19 114 GLU A C 1
ATOM 885 O O . GLU A 1 114 ? 7.672 -14.555 -21.212 1.00 86.19 114 GLU A O 1
ATOM 890 N N . SER A 1 115 ? 6.777 -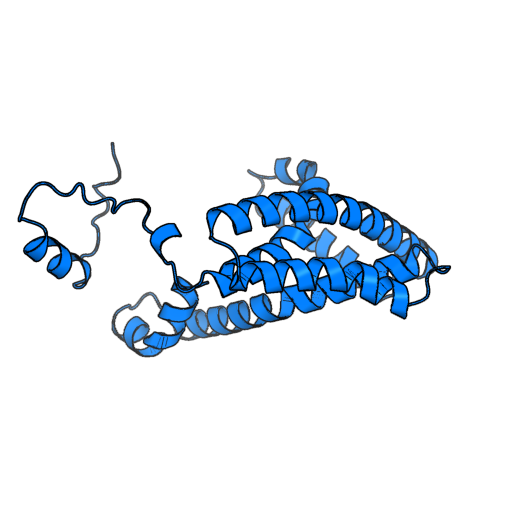13.591 -19.391 1.00 80.62 115 SER A N 1
ATOM 891 C CA . SER A 1 115 ? 6.840 -14.770 -18.518 1.00 80.62 115 SER A CA 1
ATOM 892 C C . SER A 1 115 ? 5.521 -15.554 -18.438 1.00 80.62 115 SER A C 1
ATOM 894 O O . SER A 1 115 ? 5.477 -16.617 -17.811 1.00 80.62 115 SER A O 1
ATOM 896 N N . GLN A 1 116 ? 4.436 -15.053 -19.050 1.00 82.38 116 GLN A N 1
ATOM 897 C CA . GLN A 1 116 ? 3.089 -15.647 -19.011 1.00 82.38 116 GLN A CA 1
ATOM 898 C C . GLN A 1 116 ? 2.696 -16.083 -17.580 1.00 82.38 116 GLN A C 1
ATOM 900 O O . GLN A 1 116 ? 2.871 -15.328 -16.625 1.00 82.38 116 GLN A O 1
ATOM 905 N N . LEU A 1 117 ? 2.174 -17.303 -17.402 1.00 82.69 117 LEU A N 1
ATOM 906 C CA . LEU A 1 117 ? 1.757 -17.846 -16.102 1.00 82.69 117 LEU A CA 1
ATOM 907 C C . LEU A 1 117 ? 2.892 -18.515 -15.307 1.00 82.69 117 LEU A C 1
ATOM 909 O O . LEU A 1 117 ? 2.631 -19.064 -14.240 1.00 82.69 117 LEU A O 1
ATOM 913 N N . CYS A 1 118 ? 4.139 -18.488 -15.790 1.00 83.06 118 CYS A N 1
ATOM 914 C CA . CYS A 1 118 ? 5.270 -19.017 -15.021 1.00 83.06 118 CYS A CA 1
ATOM 915 C C . CYS A 1 118 ? 5.690 -18.076 -13.882 1.00 83.06 118 CYS A C 1
ATOM 917 O O . CYS A 1 118 ? 6.271 -18.532 -12.898 1.00 83.06 118 CYS A O 1
ATOM 919 N N . SER A 1 119 ? 5.390 -16.778 -13.992 1.00 84.25 119 SER A N 1
ATOM 920 C CA . SER A 1 119 ? 5.733 -15.789 -12.968 1.00 84.25 119 SER A CA 1
ATOM 921 C C . SER A 1 119 ? 4.643 -15.689 -11.898 1.00 84.25 119 SER A C 1
ATOM 923 O O . SER A 1 119 ? 3.459 -15.504 -12.195 1.00 84.25 119 SER A O 1
ATOM 925 N N . VAL A 1 120 ? 5.044 -15.786 -10.627 1.00 85.75 120 VAL A N 1
ATOM 926 C CA . VAL A 1 120 ? 4.134 -15.752 -9.466 1.00 85.75 120 VAL A CA 1
ATOM 927 C C . VAL A 1 120 ? 3.365 -14.427 -9.395 1.00 85.75 120 VAL A C 1
ATOM 929 O O . VAL A 1 120 ? 2.191 -14.410 -9.027 1.00 85.75 120 VAL A O 1
ATOM 932 N N . THR A 1 121 ? 3.996 -13.319 -9.788 1.00 83.75 121 THR A N 1
ATOM 933 C CA . THR A 1 121 ? 3.384 -11.981 -9.816 1.00 83.75 121 THR A CA 1
ATOM 934 C C . THR A 1 121 ? 2.279 -11.880 -10.866 1.00 83.75 121 THR A C 1
ATOM 936 O O . THR A 1 121 ? 1.222 -11.321 -10.574 1.00 83.75 121 THR A O 1
ATOM 939 N N . THR A 1 122 ? 2.466 -12.479 -12.046 1.00 86.00 122 THR A N 1
ATOM 940 C CA . THR A 1 122 ? 1.439 -12.535 -13.098 1.00 86.00 122 THR A CA 1
ATOM 941 C C . THR A 1 122 ? 0.245 -13.379 -12.666 1.00 86.00 122 THR A C 1
ATOM 943 O O . THR A 1 122 ? -0.898 -12.946 -12.807 1.00 86.00 122 THR A O 1
ATOM 946 N N . VAL A 1 123 ? 0.487 -14.553 -12.071 1.00 90.06 123 VAL A N 1
ATOM 947 C CA . VAL A 1 123 ? -0.590 -15.414 -11.550 1.00 90.06 123 VAL A CA 1
ATOM 948 C C . VAL A 1 123 ? -1.382 -14.693 -10.460 1.00 90.06 123 VAL A C 1
ATOM 950 O O . VAL A 1 123 ? -2.613 -14.706 -10.480 1.00 90.06 123 VAL A O 1
ATOM 953 N N . PHE A 1 124 ? -0.691 -14.014 -9.540 1.00 87.75 124 PHE A N 1
ATOM 954 C CA . PHE A 1 124 ? -1.329 -13.205 -8.506 1.00 87.75 124 PHE A CA 1
ATOM 955 C C . PHE A 1 124 ? -2.168 -12.066 -9.104 1.00 87.75 124 PHE A C 1
ATOM 957 O O . PHE A 1 124 ? -3.313 -11.875 -8.700 1.00 87.75 124 PHE A O 1
ATOM 964 N N . PHE A 1 125 ? -1.650 -11.347 -10.103 1.00 87.38 125 PHE A N 1
ATOM 965 C CA . PHE A 1 125 ? -2.390 -10.284 -10.786 1.00 87.38 125 PHE A CA 1
ATOM 966 C C . PHE A 1 125 ? -3.652 -10.811 -11.489 1.00 87.38 125 PHE A C 1
ATOM 968 O O . PHE A 1 125 ? -4.730 -10.239 -11.323 1.00 87.38 125 PHE A O 1
ATOM 975 N N . CYS A 1 126 ? -3.558 -11.938 -12.204 1.00 89.44 126 CYS A N 1
ATOM 976 C CA . CYS A 1 126 ? -4.715 -12.592 -12.820 1.00 89.44 126 CYS A CA 1
ATOM 977 C C . CYS A 1 126 ? -5.743 -13.055 -11.779 1.00 89.44 126 CYS A C 1
ATOM 979 O O . CYS A 1 126 ? -6.944 -12.894 -11.992 1.00 89.44 126 CYS A O 1
ATOM 981 N N . PHE A 1 127 ? -5.290 -13.592 -10.644 1.00 91.25 127 PHE A N 1
ATOM 982 C CA . PHE A 1 127 ? -6.167 -13.979 -9.541 1.00 91.25 127 PHE A CA 1
ATOM 983 C C . PHE A 1 127 ? -6.913 -12.771 -8.957 1.00 91.25 127 PHE A C 1
ATOM 985 O O . PHE A 1 127 ? -8.132 -12.826 -8.791 1.00 91.25 127 PHE A O 1
ATOM 992 N N . VAL A 1 128 ? -6.210 -11.658 -8.712 1.00 89.50 128 VAL A N 1
ATOM 993 C CA . VAL A 1 128 ? -6.813 -10.407 -8.225 1.00 89.50 128 VAL A CA 1
ATOM 994 C C . VAL A 1 128 ? -7.829 -9.855 -9.234 1.00 89.50 128 VAL A C 1
ATOM 996 O O . VAL A 1 128 ? 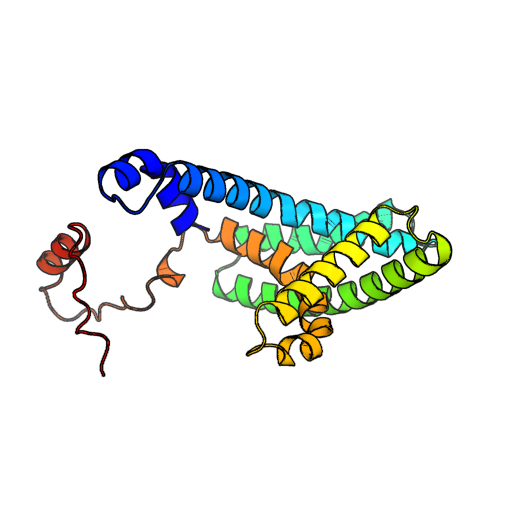-8.945 -9.502 -8.859 1.00 89.50 128 VAL A O 1
ATOM 999 N N . ALA A 1 129 ? -7.500 -9.838 -10.528 1.00 89.69 129 ALA A N 1
ATOM 1000 C CA . ALA A 1 129 ? -8.452 -9.454 -11.570 1.00 89.69 129 ALA A CA 1
ATOM 1001 C C . ALA A 1 129 ? -9.691 -10.373 -11.582 1.00 89.69 129 ALA A C 1
ATOM 1003 O O . ALA A 1 129 ? -10.822 -9.898 -11.690 1.00 89.69 129 ALA A O 1
ATOM 1004 N N . GLY A 1 130 ? -9.490 -11.681 -11.394 1.00 91.94 130 GLY A N 1
ATOM 1005 C CA . GLY A 1 130 ? -10.559 -12.670 -11.294 1.00 91.94 130 GLY A CA 1
ATOM 1006 C C . GLY A 1 130 ? -11.515 -12.415 -10.128 1.00 91.94 130 GLY A C 1
ATOM 1007 O O . GLY A 1 130 ? -12.729 -12.475 -10.324 1.00 91.94 130 GLY A O 1
ATOM 1008 N N . VAL A 1 131 ? -11.010 -12.071 -8.936 1.00 92.19 131 VAL A N 1
ATOM 1009 C CA . VAL A 1 131 ? -11.886 -11.763 -7.789 1.00 92.19 131 VAL A CA 1
ATOM 1010 C C . VAL A 1 131 ? -12.679 -10.471 -7.988 1.00 92.19 131 VAL A C 1
ATOM 1012 O O . VAL A 1 131 ? -13.831 -10.424 -7.567 1.00 92.19 131 VAL A O 1
ATOM 1015 N N . PHE A 1 132 ? -12.141 -9.461 -8.685 1.00 88.06 132 PHE A N 1
ATOM 1016 C CA . PHE A 1 132 ? -12.914 -8.262 -9.045 1.00 88.06 132 PHE A CA 1
ATOM 1017 C C . PHE A 1 132 ? -14.055 -8.580 -10.020 1.00 88.06 132 PHE A C 1
ATOM 1019 O O . PHE A 1 132 ? -15.170 -8.090 -9.844 1.00 88.06 132 PHE A O 1
ATOM 1026 N N . ILE A 1 133 ? -13.804 -9.437 -11.015 1.00 90.12 133 ILE A N 1
ATOM 1027 C CA . ILE A 1 133 ? -14.842 -9.893 -11.952 1.00 90.12 133 ILE A CA 1
ATOM 1028 C C . ILE A 1 133 ? -15.904 -10.713 -11.210 1.00 90.12 133 ILE A C 1
ATOM 1030 O O . ILE A 1 133 ? -17.100 -10.477 -11.380 1.00 90.12 133 ILE A O 1
ATOM 1034 N N . LEU A 1 134 ? -15.485 -11.644 -10.348 1.00 91.75 134 LEU A N 1
ATOM 1035 C CA . LEU A 1 134 ? -16.397 -12.473 -9.562 1.00 91.75 134 LEU A CA 1
ATOM 1036 C C . LEU A 1 134 ? -17.265 -11.626 -8.620 1.00 91.75 134 LEU A C 1
ATOM 1038 O O . LEU A 1 134 ? -18.476 -11.832 -8.556 1.00 91.75 134 LEU A O 1
ATOM 1042 N N . ALA A 1 135 ? -16.669 -10.645 -7.938 1.00 89.25 135 ALA A N 1
ATOM 1043 C CA . ALA A 1 135 ? -17.389 -9.723 -7.063 1.00 89.25 135 ALA A CA 1
ATOM 1044 C C . ALA A 1 135 ? -18.468 -8.942 -7.827 1.00 89.25 135 ALA A C 1
ATOM 1046 O O . ALA A 1 135 ? -19.593 -8.808 -7.347 1.00 89.25 135 ALA A O 1
ATOM 1047 N N . ALA A 1 136 ? -18.165 -8.495 -9.047 1.00 87.50 136 ALA A N 1
ATOM 1048 C CA . ALA A 1 136 ? -19.132 -7.789 -9.876 1.00 87.50 136 ALA A CA 1
ATOM 1049 C C . ALA A 1 136 ? -20.289 -8.676 -10.362 1.00 87.50 136 ALA A C 1
ATOM 1051 O O . ALA A 1 136 ? -21.420 -8.200 -10.458 1.00 87.50 136 ALA A O 1
ATOM 1052 N N . ILE A 1 137 ? -20.036 -9.962 -10.635 1.00 89.62 137 ILE A N 1
ATOM 1053 C CA . ILE A 1 137 ? -21.093 -10.931 -10.969 1.00 89.62 137 ILE A CA 1
ATOM 1054 C C . ILE A 1 137 ? -21.986 -11.191 -9.747 1.00 89.62 137 ILE A C 1
ATOM 1056 O O . ILE A 1 137 ? -23.206 -11.278 -9.881 1.00 89.62 137 ILE A O 1
ATOM 1060 N N . MET A 1 138 ? -21.396 -11.291 -8.550 1.00 90.81 138 MET A N 1
ATOM 1061 C CA . MET A 1 138 ? -22.135 -11.536 -7.306 1.00 90.81 138 MET A CA 1
ATOM 1062 C C . MET A 1 138 ? -22.960 -10.332 -6.834 1.00 90.81 138 MET A C 1
ATOM 1064 O O . MET A 1 138 ? -23.960 -10.525 -6.141 1.00 90.81 138 MET A O 1
ATOM 1068 N N . HIS A 1 139 ? -22.579 -9.106 -7.205 1.00 89.19 139 HIS A N 1
ATOM 1069 C CA . HIS A 1 139 ? -23.276 -7.886 -6.801 1.00 89.19 139 HIS A CA 1
ATOM 1070 C C . HIS A 1 139 ? -23.735 -7.052 -8.019 1.00 89.19 139 HIS A C 1
ATOM 1072 O O . HIS A 1 139 ? -23.174 -5.995 -8.316 1.00 89.19 139 HIS A O 1
ATOM 1078 N N . PRO A 1 140 ? -24.798 -7.483 -8.732 1.00 82.12 140 PRO A N 1
ATOM 1079 C CA . PRO A 1 140 ? -25.207 -6.891 -10.011 1.00 82.12 140 PRO A CA 1
ATOM 1080 C C . PRO A 1 140 ? -25.669 -5.429 -9.909 1.00 82.12 140 PRO A C 1
ATOM 1082 O O . PRO A 1 140 ? -25.647 -4.706 -10.903 1.00 82.12 140 PRO A O 1
ATOM 1085 N N . LYS A 1 141 ? -26.056 -4.961 -8.713 1.00 84.62 141 LYS A N 1
ATOM 1086 C CA . LYS A 1 141 ? -26.403 -3.549 -8.478 1.00 84.62 141 LYS A CA 1
ATOM 1087 C C . LYS A 1 141 ? -25.199 -2.608 -8.547 1.00 84.62 141 LYS A C 1
ATOM 1089 O O . LYS A 1 141 ? -25.378 -1.427 -8.819 1.00 84.62 141 LYS A O 1
ATOM 1094 N N . GLU A 1 142 ? -23.991 -3.121 -8.340 1.00 85.38 142 GLU A N 1
ATOM 1095 C CA . GLU A 1 142 ? -22.748 -2.343 -8.335 1.00 85.38 142 GLU A CA 1
ATOM 1096 C C . GLU A 1 142 ? -21.855 -2.683 -9.532 1.00 85.38 142 GLU A C 1
ATOM 1098 O O . GLU A 1 142 ? -20.663 -2.389 -9.535 1.00 85.38 142 GLU A O 1
ATOM 1103 N N . PHE A 1 143 ? -22.423 -3.254 -10.598 1.00 80.94 143 PHE A N 1
ATOM 1104 C CA . PHE A 1 143 ? -21.662 -3.626 -11.792 1.00 80.94 143 PHE A CA 1
ATOM 1105 C C . PHE A 1 143 ? -20.910 -2.433 -12.415 1.00 80.94 143 PHE A C 1
ATOM 1107 O O . PHE A 1 143 ? -19.811 -2.581 -12.950 1.00 80.94 143 PHE A O 1
ATOM 1114 N N . SER A 1 144 ? -21.448 -1.216 -12.264 1.00 81.88 144 SER A N 1
ATOM 1115 C CA . SER A 1 144 ? -20.793 0.020 -12.711 1.00 81.88 144 SER A CA 1
ATOM 1116 C C . SER A 1 144 ? -19.469 0.328 -11.985 1.00 81.88 144 SER A C 1
ATOM 1118 O O . SER A 1 144 ? -18.696 1.162 -12.464 1.00 81.88 144 SER A O 1
ATOM 1120 N N . CYS A 1 145 ? -19.163 -0.332 -10.862 1.00 80.94 145 CYS A N 1
ATOM 1121 C CA . CYS A 1 145 ? -17.890 -0.177 -10.154 1.00 80.94 145 CYS A CA 1
ATOM 1122 C C . CYS A 1 145 ? -16.704 -0.788 -10.918 1.00 80.94 145 CYS A C 1
ATOM 1124 O O . CYS A 1 145 ? -15.583 -0.322 -10.726 1.00 80.94 145 CYS A O 1
ATOM 1126 N N . ILE A 1 146 ? -16.919 -1.740 -11.843 1.00 83.19 146 ILE A N 1
ATOM 1127 C CA . ILE A 1 146 ? -15.834 -2.276 -12.693 1.00 83.19 146 ILE A CA 1
ATOM 1128 C C . ILE A 1 146 ? -15.179 -1.169 -13.526 1.00 83.19 146 ILE A C 1
ATOM 1130 O O . ILE A 1 146 ? -13.960 -1.176 -13.695 1.00 83.19 146 ILE A O 1
ATOM 1134 N N . LEU A 1 147 ? -15.953 -0.192 -14.015 1.00 82.06 147 LEU A N 1
ATOM 1135 C CA . LEU A 1 147 ? -15.401 0.933 -14.784 1.00 82.06 147 LEU A CA 1
ATOM 1136 C C . LEU A 1 147 ? -14.403 1.758 -13.958 1.00 82.06 147 LEU A C 1
ATOM 1138 O O . LEU A 1 147 ? -13.435 2.283 -14.502 1.00 82.06 147 LEU A O 1
ATOM 1142 N N . HIS A 1 148 ? -14.590 1.807 -12.638 1.00 87.38 148 HIS A N 1
ATOM 1143 C CA . HIS A 1 148 ? -13.678 2.459 -11.700 1.00 87.38 148 HIS A CA 1
ATOM 1144 C C . HIS A 1 148 ? -12.545 1.528 -11.228 1.00 87.38 148 HIS A C 1
ATOM 1146 O O . HIS A 1 148 ? -11.725 1.926 -10.403 1.00 87.38 148 HIS A O 1
ATOM 1152 N N . GLY A 1 149 ? -12.444 0.312 -11.777 1.00 84.50 149 GLY A N 1
ATOM 1153 C CA . GLY A 1 149 ? -11.438 -0.696 -11.434 1.00 84.50 149 GLY A CA 1
ATOM 1154 C C . GLY A 1 149 ? -10.000 -0.189 -11.523 1.00 84.50 149 GLY A C 1
ATOM 1155 O O . GLY A 1 149 ? -9.196 -0.466 -10.636 1.00 84.50 149 GLY A O 1
ATOM 1156 N N . LEU A 1 150 ? -9.687 0.626 -12.537 1.00 86.00 150 LEU A N 1
ATOM 1157 C CA . LEU A 1 150 ? -8.369 1.256 -12.661 1.00 86.00 150 LEU A CA 1
ATOM 1158 C C . LEU A 1 150 ? -8.075 2.182 -11.469 1.00 86.00 150 LEU A C 1
ATOM 1160 O O . LEU A 1 150 ? -6.973 2.168 -10.933 1.00 86.00 150 LEU A O 1
ATOM 1164 N N . LEU A 1 151 ? -9.065 2.961 -11.026 1.00 89.25 151 LEU A N 1
ATOM 1165 C CA . LEU A 1 151 ? -8.916 3.864 -9.886 1.00 89.25 151 LEU A CA 1
ATOM 1166 C C . LEU A 1 151 ? -8.709 3.078 -8.587 1.00 89.25 151 LEU A C 1
ATOM 1168 O O . LEU A 1 151 ? -7.843 3.438 -7.793 1.00 89.25 151 LEU A O 1
ATOM 1172 N N . TYR A 1 152 ? -9.428 1.966 -8.403 1.00 89.19 152 TYR A N 1
ATOM 1173 C CA . TYR A 1 152 ? -9.189 1.067 -7.273 1.00 89.19 152 TYR A CA 1
ATOM 1174 C C . TYR A 1 152 ? -7.787 0.468 -7.306 1.00 89.19 152 TYR A C 1
ATOM 1176 O O . TYR A 1 152 ? -7.131 0.436 -6.269 1.00 89.19 152 TYR A O 1
ATOM 1184 N N . PHE A 1 153 ? -7.301 0.067 -8.485 1.00 88.94 153 PHE A N 1
ATOM 1185 C CA . PHE A 1 153 ? -5.941 -0.437 -8.653 1.00 88.94 153 PHE A CA 1
ATOM 1186 C C . PHE A 1 153 ? -4.887 0.624 -8.300 1.00 88.94 153 PHE A C 1
ATOM 1188 O O . PHE A 1 153 ? -3.938 0.337 -7.578 1.00 88.94 153 PHE A O 1
ATOM 1195 N N . LEU A 1 154 ? -5.085 1.870 -8.738 1.00 91.62 154 LEU A N 1
ATOM 1196 C CA . LEU A 1 154 ? -4.204 3.002 -8.425 1.00 91.62 154 LEU A CA 1
ATOM 1197 C C . LEU A 1 154 ? -4.177 3.350 -6.934 1.00 91.62 154 LEU A C 1
ATOM 1199 O O . LEU A 1 154 ? -3.149 3.786 -6.420 1.00 91.62 154 LEU A O 1
ATOM 1203 N N . ALA A 1 155 ? -5.299 3.155 -6.243 1.00 91.12 155 ALA A N 1
ATOM 1204 C CA . ALA A 1 155 ? -5.433 3.398 -4.813 1.00 91.12 155 ALA A CA 1
ATOM 1205 C C . ALA A 1 155 ? -4.954 2.223 -3.939 1.00 91.12 155 ALA A C 1
ATOM 1207 O O . ALA A 1 155 ? -4.935 2.354 -2.715 1.00 91.12 155 ALA A O 1
ATOM 1208 N N . VAL A 1 156 ? -4.549 1.087 -4.526 1.00 91.19 156 VAL A N 1
ATOM 1209 C CA . VAL A 1 156 ? -4.033 -0.068 -3.770 1.00 91.19 156 VAL A CA 1
ATOM 1210 C C . VAL A 1 156 ? -2.932 0.342 -2.788 1.00 91.19 156 VAL A C 1
ATOM 1212 O O . VAL A 1 156 ? -3.144 0.138 -1.596 1.00 91.19 156 VAL A O 1
ATOM 1215 N N . PRO A 1 157 ? -1.811 0.968 -3.204 1.00 88.62 157 PRO A N 1
ATOM 1216 C CA . PRO A 1 157 ? -0.704 1.255 -2.292 1.00 88.62 157 PRO A CA 1
ATOM 1217 C C . PRO A 1 157 ? -1.067 2.224 -1.163 1.00 88.62 157 PRO A C 1
ATOM 1219 O O . PRO A 1 157 ? -0.517 2.120 -0.066 1.00 88.62 157 PRO A O 1
ATOM 1222 N N . SER A 1 158 ? -2.011 3.144 -1.376 1.00 90.94 158 SER A N 1
ATOM 1223 C CA . SER A 1 158 ? -2.444 4.047 -0.308 1.00 90.94 158 SER A CA 1
ATOM 1224 C C . SER A 1 158 ? -3.326 3.333 0.716 1.00 90.94 158 SER A C 1
ATOM 1226 O O . SER A 1 158 ? -3.070 3.445 1.918 1.00 90.94 158 SER A O 1
ATOM 1228 N N . MET A 1 159 ? -4.307 2.545 0.267 1.00 90.00 159 MET A N 1
ATOM 1229 C CA . MET A 1 159 ? -5.199 1.794 1.157 1.00 90.00 159 MET A CA 1
ATOM 1230 C C . MET A 1 159 ? -4.484 0.669 1.909 1.00 90.00 159 MET A C 1
ATOM 1232 O O . MET A 1 159 ? -4.819 0.382 3.056 1.00 90.00 159 MET A O 1
ATOM 1236 N N . SER A 1 160 ? -3.496 0.036 1.282 1.00 90.38 160 SER A N 1
ATOM 1237 C CA . SER A 1 160 ? -2.820 -1.142 1.822 1.00 90.38 160 SER A CA 1
ATOM 1238 C C . SER A 1 160 ? -1.595 -0.810 2.677 1.00 90.38 160 SER A C 1
ATOM 1240 O O . SER A 1 160 ? -1.182 -1.629 3.495 1.00 90.38 160 SER A O 1
ATOM 1242 N N . MET A 1 161 ? -0.986 0.364 2.473 1.00 90.56 161 MET A N 1
ATOM 1243 C CA . MET A 1 161 ? 0.257 0.746 3.142 1.00 90.56 161 MET A CA 1
ATOM 1244 C C . MET A 1 161 ? 0.093 2.005 3.999 1.00 90.56 161 MET A C 1
ATOM 1246 O O . MET A 1 161 ? 0.222 1.932 5.221 1.00 90.56 161 MET A O 1
ATOM 1250 N N . LEU A 1 162 ? -0.239 3.150 3.390 1.00 88.44 162 LEU A N 1
ATOM 1251 C CA . LEU A 1 162 ? -0.311 4.437 4.101 1.00 88.44 162 LEU A CA 1
ATOM 1252 C C . LEU A 1 162 ? -1.404 4.444 5.175 1.00 88.44 162 LEU A C 1
ATOM 1254 O O . LEU A 1 162 ? -1.167 4.893 6.297 1.00 88.44 162 LEU A O 1
ATOM 1258 N N . LEU A 1 163 ? -2.583 3.906 4.849 1.00 87.25 163 LEU A N 1
ATOM 1259 C CA . LEU A 1 163 ? -3.709 3.854 5.779 1.00 87.25 163 LEU A CA 1
ATOM 1260 C C . LEU A 1 163 ? -3.414 2.964 6.993 1.00 87.25 163 LEU A C 1
ATOM 1262 O O . LEU A 1 163 ? -3.805 3.298 8.110 1.00 87.25 163 LEU A O 1
ATOM 1266 N N . ILE A 1 164 ? -2.698 1.855 6.790 1.00 89.38 164 ILE A N 1
ATOM 1267 C CA . ILE A 1 164 ? -2.320 0.944 7.875 1.00 89.38 164 ILE A CA 1
ATOM 1268 C C . ILE A 1 164 ? -1.316 1.618 8.809 1.00 89.38 164 ILE A C 1
ATOM 1270 O O . ILE A 1 164 ? -1.529 1.616 10.020 1.00 89.38 164 ILE A O 1
ATOM 1274 N N . PHE A 1 165 ? -0.275 2.263 8.276 1.00 88.88 165 PHE A N 1
ATOM 1275 C CA . PHE A 1 165 ? 0.674 3.006 9.108 1.00 88.88 165 PHE A CA 1
ATOM 1276 C C . PHE A 1 165 ? -0.016 4.116 9.905 1.00 88.88 165 PHE A C 1
ATOM 1278 O O . PHE A 1 165 ? 0.169 4.200 11.120 1.00 88.88 165 PHE A O 1
ATOM 1285 N N . TYR A 1 166 ? -0.877 4.902 9.254 1.00 87.62 166 TYR A N 1
ATOM 1286 C CA . TYR A 1 166 ? -1.660 5.937 9.926 1.00 87.62 166 TYR A CA 1
ATOM 1287 C C . TYR A 1 166 ? -2.577 5.358 11.017 1.00 87.62 166 TYR A C 1
ATOM 1289 O O . TYR A 1 166 ? -2.635 5.892 12.125 1.00 87.62 166 TYR A O 1
ATOM 1297 N N . SER A 1 167 ? -3.260 4.240 10.740 1.00 87.12 167 SER A N 1
ATOM 1298 C CA . SER A 1 167 ? -4.159 3.587 11.698 1.00 87.12 167 SER A CA 1
ATOM 1299 C C . SER A 1 167 ? -3.431 2.997 12.905 1.00 87.12 167 SER A C 1
ATOM 1301 O O . SER A 1 167 ? -4.036 2.925 13.974 1.00 87.12 167 SER A O 1
ATOM 1303 N N . VAL A 1 168 ? -2.201 2.504 12.745 1.00 85.50 168 VAL A N 1
ATOM 1304 C CA . VAL A 1 168 ? -1.412 1.957 13.860 1.00 85.50 168 VAL A CA 1
ATOM 1305 C C . VAL A 1 168 ? -0.852 3.094 14.712 1.00 85.50 168 VAL A C 1
ATOM 1307 O O . VAL A 1 168 ? -0.954 3.043 15.935 1.00 85.50 168 VAL A O 1
ATOM 1310 N N . GLY A 1 169 ? -0.327 4.143 14.074 1.00 83.19 169 GLY A N 1
ATOM 1311 C CA . GLY A 1 169 ? 0.219 5.314 14.759 1.00 83.19 169 GLY A CA 1
ATOM 1312 C C . GLY A 1 169 ? -0.804 6.075 15.598 1.00 83.19 169 GLY A C 1
ATOM 1313 O O . GLY A 1 169 ? -0.513 6.468 16.723 1.00 83.19 169 GLY A O 1
ATOM 1314 N N . ASN A 1 170 ? -2.027 6.218 15.083 1.00 83.62 170 ASN A N 1
ATOM 1315 C CA . ASN A 1 170 ? -3.099 6.968 15.743 1.00 83.62 170 ASN A CA 1
ATOM 1316 C C . ASN A 1 170 ? -4.070 6.085 16.531 1.00 83.62 170 ASN A C 1
ATOM 1318 O O . ASN A 1 170 ? -5.173 6.510 16.856 1.00 83.62 170 ASN A O 1
ATOM 1322 N N . MET A 1 171 ? -3.676 4.858 16.881 1.00 81.31 171 MET A N 1
ATOM 1323 C CA . MET A 1 171 ? -4.545 3.945 17.631 1.00 81.31 171 MET A CA 1
ATOM 1324 C C . MET A 1 171 ? -4.910 4.469 19.030 1.00 81.31 171 MET A C 1
ATOM 1326 O O . MET A 1 171 ? -5.914 4.050 19.599 1.00 81.31 171 MET A O 1
ATOM 1330 N N . HIS A 1 172 ? -4.124 5.405 19.567 1.00 79.25 172 HIS A N 1
ATOM 1331 C CA . HIS A 1 172 ? -4.423 6.089 20.822 1.00 79.25 172 HIS A CA 1
ATOM 1332 C C . HIS A 1 172 ? -5.647 7.018 20.729 1.00 79.25 172 HIS A C 1
ATOM 1334 O O . HIS A 1 172 ? -6.348 7.196 21.723 1.00 79.25 172 HIS A O 1
ATOM 1340 N N . ASN A 1 173 ? -5.931 7.589 19.553 1.00 70.56 173 ASN A N 1
ATOM 1341 C CA . ASN A 1 173 ? -7.062 8.487 19.366 1.00 70.56 173 ASN A CA 1
ATOM 1342 C C . ASN A 1 173 ? -8.258 7.746 18.745 1.00 70.56 173 ASN A C 1
ATOM 1344 O O . ASN A 1 173 ? -8.303 7.476 17.545 1.00 70.56 173 ASN A O 1
ATOM 1348 N N . VAL A 1 174 ? -9.264 7.445 19.569 1.00 63.84 174 VAL A N 1
ATOM 1349 C CA . VAL A 1 174 ? -10.485 6.720 19.163 1.00 63.84 174 VAL A CA 1
ATOM 1350 C C . VAL A 1 174 ? -11.608 7.674 18.712 1.00 63.84 174 VAL A C 1
ATOM 1352 O O . VAL A 1 174 ? -12.669 7.236 18.269 1.00 63.84 174 VAL A O 1
ATOM 1355 N N . ASN A 1 175 ? -11.372 8.991 18.717 1.00 61.00 175 ASN A N 1
ATOM 1356 C CA . ASN A 1 175 ? -12.399 10.000 18.417 1.00 61.00 175 ASN A CA 1
ATOM 1357 C C . ASN A 1 175 ? -12.950 9.919 16.982 1.00 61.00 175 ASN A C 1
ATOM 1359 O O . ASN A 1 175 ? -14.005 10.476 1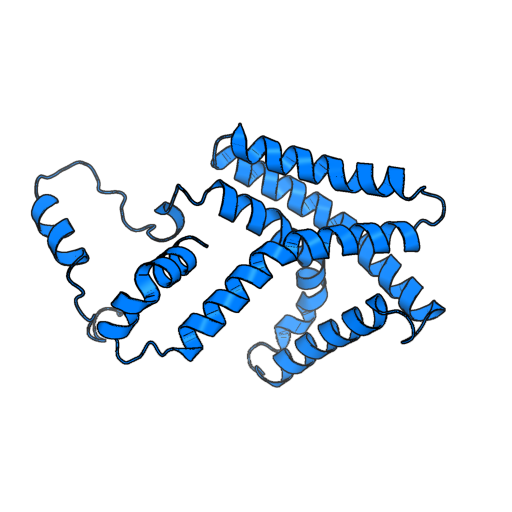6.680 1.00 61.00 175 ASN A O 1
ATOM 1363 N N . TRP A 1 176 ? -12.258 9.203 16.097 1.00 55.59 176 TRP A N 1
ATOM 1364 C CA . TRP A 1 176 ? -12.642 9.004 14.703 1.00 55.59 176 TRP A CA 1
ATOM 1365 C C . TRP A 1 176 ? -13.888 8.114 14.533 1.00 55.59 176 TRP A C 1
ATOM 1367 O O . TRP A 1 176 ? -14.577 8.234 13.520 1.00 55.59 176 TRP A O 1
ATOM 1377 N N . GLY A 1 177 ? -14.206 7.252 15.512 1.00 54.50 177 GLY A N 1
ATOM 1378 C CA . GLY A 1 177 ? -15.347 6.321 15.462 1.00 54.50 177 GLY A CA 1
ATOM 1379 C C . GLY A 1 177 ? -16.620 6.802 16.169 1.00 54.50 177 GLY A C 1
ATOM 1380 O O . GLY A 1 177 ? -17.693 6.254 15.930 1.00 54.50 177 GLY A O 1
ATOM 1381 N N . THR A 1 178 ? -16.521 7.835 17.006 1.00 49.00 178 THR A N 1
ATOM 1382 C CA . THR A 1 178 ? -17.630 8.408 17.787 1.00 49.00 178 THR A CA 1
ATOM 1383 C C . THR A 1 178 ? -17.690 9.915 17.562 1.00 49.00 178 THR A C 1
ATOM 1385 O O . THR A 1 178 ? -17.514 10.714 18.481 1.00 49.00 178 THR A O 1
ATOM 1388 N N . ARG A 1 179 ? -17.955 10.320 16.315 1.00 52.59 179 ARG A N 1
ATOM 1389 C CA . ARG A 1 179 ? -18.130 11.728 15.896 1.00 52.59 179 ARG A CA 1
ATOM 1390 C C . ARG A 1 179 ? -19.331 12.452 16.556 1.00 52.59 179 ARG A C 1
ATOM 1392 O O . ARG A 1 179 ? -19.682 13.540 16.120 1.00 52.59 179 ARG A O 1
ATOM 1399 N N . GLU A 1 180 ? -19.913 11.887 17.614 1.00 48.84 180 GLU A N 1
ATOM 1400 C CA . GLU A 1 180 ? -21.119 12.342 18.325 1.00 48.84 180 GLU A CA 1
ATOM 1401 C C . GLU A 1 180 ? -20.836 12.975 19.705 1.00 48.84 180 GLU A C 1
ATOM 1403 O O . GLU A 1 180 ? -21.763 13.395 20.385 1.00 48.84 180 GLU A O 1
ATOM 1408 N N . SER A 1 181 ? -19.583 13.079 20.167 1.00 46.09 181 SER A N 1
ATOM 1409 C CA . SER A 1 181 ? -19.295 13.639 21.501 1.00 46.09 181 SER A CA 1
ATOM 1410 C C . SER A 1 181 ? -18.341 14.830 21.463 1.00 46.09 181 SER A C 1
ATOM 1412 O O . SER A 1 181 ? -17.270 14.813 22.068 1.00 46.09 181 SER A O 1
ATOM 1414 N N . LYS A 1 182 ? -18.757 15.917 20.805 1.00 41.31 182 LYS A N 1
ATOM 1415 C CA . LYS A 1 182 ? -18.453 17.246 21.350 1.00 41.31 182 LYS A CA 1
ATOM 1416 C C . LYS A 1 182 ? -19.551 17.556 22.361 1.00 41.31 182 LYS A C 1
ATOM 1418 O O . LYS A 1 182 ? -20.596 18.080 21.999 1.00 41.31 182 LYS A O 1
ATOM 1423 N N . VAL A 1 183 ? -19.324 17.169 23.616 1.00 46.09 183 VAL A N 1
ATOM 1424 C CA . VAL A 1 183 ? -20.117 17.688 24.732 1.00 46.09 183 VAL A CA 1
ATOM 1425 C C . VAL A 1 183 ? -19.820 19.180 24.790 1.00 46.09 183 VAL A C 1
ATOM 1427 O O . VAL A 1 183 ? -18.698 19.580 25.104 1.00 46.09 183 VAL A O 1
ATOM 1430 N N . ASP A 1 184 ? -20.798 19.988 24.396 1.00 37.88 184 ASP A N 1
ATOM 1431 C CA . ASP A 1 184 ? -20.769 21.419 24.648 1.00 37.88 184 ASP A CA 1
ATOM 1432 C C . ASP A 1 184 ? -20.720 21.594 26.172 1.00 37.88 184 ASP A C 1
ATOM 1434 O O . ASP A 1 184 ? -21.543 21.033 26.899 1.00 37.88 184 ASP A O 1
ATOM 1438 N N . ASN A 1 185 ? -19.685 22.265 26.674 1.00 36.97 185 ASN A N 1
ATOM 1439 C CA . ASN A 1 185 ? -19.444 22.430 28.107 1.00 36.97 185 ASN A CA 1
ATOM 1440 C C . ASN A 1 185 ? -20.415 23.469 28.683 1.00 36.97 185 ASN A C 1
ATOM 1442 O O . ASN A 1 185 ? -19.992 24.545 29.083 1.00 36.97 185 ASN A O 1
ATOM 1446 N N . ASN A 1 186 ? -21.705 23.146 28.714 1.00 41.59 186 ASN A N 1
ATOM 1447 C CA . ASN A 1 186 ? -22.734 23.843 29.474 1.00 41.59 186 ASN A CA 1
ATOM 1448 C C . ASN A 1 186 ? -23.806 22.824 29.875 1.00 41.59 186 ASN A C 1
ATOM 1450 O O . ASN A 1 186 ? -24.717 22.536 29.110 1.00 41.59 186 ASN A O 1
ATOM 1454 N N . ASP A 1 187 ? -23.612 22.235 31.058 1.00 36.91 187 ASP A N 1
ATOM 1455 C CA . ASP A 1 187 ? -24.634 21.827 32.037 1.00 36.91 187 ASP A CA 1
ATOM 1456 C C . ASP A 1 187 ? -24.318 20.485 32.709 1.00 36.91 187 ASP A C 1
ATOM 1458 O O . ASP A 1 187 ? -24.071 19.452 32.084 1.00 36.91 187 ASP A O 1
ATOM 1462 N N . GLY A 1 188 ? -24.324 20.513 34.046 1.00 40.19 188 GLY A N 1
ATOM 1463 C CA . GLY A 1 188 ? -23.961 19.426 34.957 1.00 40.19 188 GLY A CA 1
ATOM 1464 C C . GLY A 1 188 ? -24.940 18.247 34.980 1.00 40.19 188 GLY A C 1
ATOM 1465 O O . GLY A 1 188 ? -25.458 17.899 36.038 1.00 40.19 188 GLY A O 1
ATOM 1466 N N . SER A 1 189 ? -25.166 17.607 33.831 1.00 36.84 189 SER A N 1
ATOM 1467 C CA . SER A 1 189 ? -26.002 16.404 33.678 1.00 36.84 189 SER A CA 1
ATOM 1468 C C . SER A 1 189 ? -25.204 15.157 33.234 1.00 36.84 189 SER A C 1
ATOM 1470 O O . SER A 1 189 ? -25.678 14.024 33.358 1.00 36.84 189 SER A O 1
ATOM 1472 N N . SER A 1 190 ? -23.948 15.330 32.795 1.00 39.59 190 SER A N 1
ATOM 1473 C CA . SER A 1 190 ? -23.115 14.290 32.155 1.00 39.59 190 SER A CA 1
ATOM 1474 C C . SER A 1 190 ? -22.767 13.076 33.025 1.00 39.59 190 SER A C 1
ATOM 1476 O O . SER A 1 190 ? -22.549 11.988 32.493 1.00 39.59 190 SER A O 1
ATOM 1478 N N . ALA A 1 191 ? -22.777 13.192 34.357 1.00 40.50 191 ALA A N 1
ATOM 1479 C CA . ALA A 1 191 ? -22.420 12.069 35.231 1.00 40.50 191 ALA A CA 1
ATOM 1480 C C . ALA A 1 191 ? -23.441 10.911 35.189 1.00 40.50 191 ALA A C 1
ATOM 1482 O O . ALA A 1 191 ? -23.067 9.753 35.357 1.00 40.50 191 ALA A O 1
ATOM 1483 N N . LYS A 1 192 ? -24.727 11.186 34.913 1.00 33.53 192 LYS A N 1
ATOM 1484 C CA . LYS A 1 192 ? -25.763 10.136 34.810 1.00 33.53 192 LYS A CA 1
ATOM 1485 C C . LYS A 1 192 ? -25.821 9.459 33.439 1.00 33.53 192 LYS A C 1
ATOM 1487 O O . LYS A 1 192 ? -26.356 8.356 33.343 1.00 33.53 192 LYS A O 1
ATOM 1492 N N . MET A 1 193 ? -25.289 10.098 32.396 1.00 42.00 193 MET A N 1
ATOM 1493 C CA . MET A 1 193 ? -25.365 9.595 31.020 1.00 42.00 193 MET A CA 1
ATOM 1494 C C . MET A 1 193 ? -24.234 8.600 30.716 1.00 42.00 193 MET A C 1
ATOM 1496 O O . MET A 1 193 ? -24.494 7.537 30.158 1.00 42.00 193 MET A O 1
ATOM 1500 N N . ILE A 1 194 ? -23.020 8.865 31.219 1.00 46.22 194 ILE A N 1
ATOM 1501 C CA . ILE A 1 194 ? -21.843 7.987 31.061 1.00 46.22 194 ILE A CA 1
ATOM 1502 C C . ILE A 1 194 ? -22.107 6.580 31.626 1.00 46.22 194 ILE A C 1
ATOM 1504 O O . ILE A 1 194 ? -21.719 5.576 31.032 1.00 46.22 194 ILE A O 1
ATOM 1508 N N . GLN A 1 195 ? -22.843 6.482 32.736 1.00 33.72 195 GLN A N 1
ATOM 1509 C CA . GLN A 1 195 ? -23.119 5.197 33.382 1.00 33.72 195 GLN A CA 1
ATOM 1510 C C . GLN A 1 195 ? -24.182 4.351 32.657 1.00 33.72 195 GLN A C 1
ATOM 1512 O O . GLN A 1 195 ? -24.229 3.138 32.850 1.00 33.72 195 GLN A O 1
ATOM 1517 N N . ARG A 1 196 ? -25.015 4.957 31.797 1.00 34.72 196 ARG A N 1
ATOM 1518 C CA . ARG A 1 196 ? -25.992 4.220 30.973 1.00 34.72 196 ARG A CA 1
ATOM 1519 C C . ARG A 1 196 ? -25.387 3.654 29.690 1.00 34.72 196 ARG A C 1
ATOM 1521 O O . ARG A 1 196 ? -25.919 2.690 29.161 1.00 34.72 196 ARG A O 1
ATOM 1528 N N . GLN A 1 197 ? -24.275 4.209 29.216 1.00 43.88 197 GLN A N 1
ATOM 1529 C CA . GLN A 1 197 ? -23.655 3.817 27.948 1.00 43.88 197 GLN A CA 1
ATOM 1530 C C . GLN A 1 197 ? -22.799 2.540 28.066 1.00 43.88 197 GLN A C 1
ATOM 1532 O O . GLN A 1 197 ? -22.705 1.776 27.112 1.00 43.88 197 GLN A O 1
ATOM 1537 N N . PHE A 1 198 ? -22.238 2.266 29.252 1.00 39.06 198 PHE A N 1
ATOM 1538 C CA . PHE A 1 198 ? -21.502 1.024 29.544 1.00 39.06 198 PHE A CA 1
ATOM 1539 C C . PHE A 1 198 ? -22.406 -0.185 29.834 1.00 39.06 198 PHE A C 1
ATOM 1541 O O . PHE A 1 198 ? -21.977 -1.329 29.686 1.00 39.06 198 PHE A O 1
ATOM 1548 N N . LEU A 1 199 ? -23.660 0.040 30.237 1.00 35.59 199 LEU A N 1
ATOM 1549 C CA . LEU A 1 199 ? -24.640 -1.024 30.449 1.00 35.59 199 LEU A CA 1
ATOM 1550 C C . LEU A 1 199 ? -25.480 -1.169 29.184 1.00 35.59 199 LEU A C 1
ATOM 1552 O O . LEU A 1 199 ? -26.486 -0.486 29.024 1.00 35.59 199 LEU A O 1
ATOM 1556 N N . GLY A 1 200 ? -25.028 -2.049 28.287 1.00 43.31 200 GLY A N 1
ATOM 1557 C CA . GLY A 1 200 ? -25.623 -2.303 26.977 1.00 43.31 200 GLY A CA 1
ATOM 1558 C C . GLY A 1 200 ? -27.153 -2.298 26.982 1.00 43.31 200 GLY A C 1
ATOM 1559 O O . GLY A 1 200 ? -27.792 -3.263 27.400 1.00 43.31 200 GLY A O 1
ATOM 1560 N N . GLN A 1 201 ? -27.744 -1.221 26.467 1.00 37.97 201 GLN A N 1
ATOM 1561 C CA . GLN A 1 201 ? -29.139 -1.227 26.057 1.00 37.97 201 GLN A CA 1
ATOM 1562 C C . GLN A 1 201 ? -29.206 -1.665 24.597 1.00 37.97 201 GLN A C 1
ATOM 1564 O O . GLN A 1 201 ? -28.643 -1.029 23.710 1.00 37.97 201 GLN A O 1
ATOM 1569 N N . SER A 1 202 ? -29.911 -2.775 24.364 1.00 39.03 202 SER A N 1
ATOM 1570 C CA . SER A 1 202 ? -30.437 -3.128 23.046 1.00 39.03 202 SER A CA 1
ATOM 1571 C C . SER A 1 202 ? -31.215 -1.936 22.493 1.00 39.03 202 SER A C 1
ATOM 1573 O O . SER A 1 202 ? -32.254 -1.581 23.050 1.00 39.03 202 SER A O 1
ATOM 1575 N N . CYS A 1 203 ? -30.741 -1.326 21.407 1.00 37.72 203 CYS A N 1
ATOM 1576 C CA . CYS A 1 203 ? -31.575 -0.400 20.651 1.00 37.72 203 CYS A CA 1
ATOM 1577 C C . CYS A 1 203 ? -32.718 -1.188 20.006 1.00 37.72 203 CYS A C 1
ATOM 1579 O O . CYS A 1 203 ? -32.493 -2.093 19.201 1.00 37.72 203 CYS A O 1
ATOM 1581 N N . SER A 1 204 ? -33.946 -0.839 20.383 1.00 30.73 204 SER A N 1
ATOM 1582 C CA . SER A 1 204 ? -35.150 -1.240 19.664 1.00 30.73 204 SER A CA 1
ATOM 1583 C C . SER A 1 204 ? -35.182 -0.543 18.300 1.00 30.73 204 SER A C 1
ATOM 1585 O O . SER A 1 204 ? -34.739 0.593 18.156 1.00 30.73 204 SER A O 1
ATOM 1587 N N . ILE A 1 205 ? -35.727 -1.235 17.303 1.00 34.03 205 ILE A N 1
ATOM 1588 C CA . ILE A 1 205 ? -35.750 -0.929 15.858 1.00 34.03 205 ILE A CA 1
ATOM 1589 C C . ILE A 1 205 ? -36.547 0.349 15.469 1.00 34.03 205 ILE A C 1
ATOM 1591 O O . ILE A 1 205 ? -36.870 0.557 14.305 1.00 34.03 205 ILE A O 1
ATOM 1595 N N . GLY A 1 206 ? -36.866 1.232 16.420 1.00 38.62 206 GLY A N 1
ATOM 1596 C CA . GLY A 1 206 ? -37.750 2.389 16.217 1.00 38.62 206 GLY A CA 1
ATOM 1597 C C . GLY A 1 206 ? -37.079 3.747 15.977 1.00 38.62 206 GLY A C 1
ATOM 1598 O O . GLY A 1 206 ? -37.736 4.635 15.445 1.00 38.62 206 GLY A O 1
ATOM 1599 N N . ASP A 1 207 ? -35.800 3.928 16.316 1.00 38.78 207 ASP A N 1
ATOM 1600 C CA . ASP A 1 207 ? -35.228 5.284 16.443 1.00 38.78 207 ASP A CA 1
ATOM 1601 C C . ASP A 1 207 ? -34.469 5.801 15.200 1.00 38.78 207 ASP A C 1
ATOM 1603 O O . ASP A 1 207 ? -33.869 6.869 15.239 1.00 38.78 207 ASP A O 1
ATOM 1607 N N . TRP A 1 208 ? -34.528 5.094 14.064 1.00 36.72 208 TRP A N 1
ATOM 1608 C CA . TRP A 1 208 ? -33.841 5.480 12.813 1.00 36.72 208 TRP A CA 1
ATOM 1609 C C . TRP A 1 208 ? -34.696 6.286 11.817 1.00 36.72 208 TRP A C 1
ATOM 1611 O O . TRP A 1 208 ? -34.345 6.388 10.643 1.00 36.72 208 TRP A O 1
ATOM 1621 N N . CYS A 1 209 ? -35.806 6.887 12.252 1.00 31.80 209 CYS A N 1
ATOM 1622 C CA . CYS A 1 209 ? -36.581 7.805 11.411 1.00 31.80 209 CYS A CA 1
ATOM 1623 C C . CYS A 1 209 ? -36.652 9.216 12.006 1.00 31.80 209 CYS A C 1
ATOM 1625 O O . CYS A 1 209 ? -37.664 9.599 12.599 1.00 31.80 209 CYS A O 1
ATOM 1627 N N . ARG A 1 210 ? -35.607 10.012 11.756 1.00 30.80 210 ARG A N 1
ATOM 1628 C CA . ARG A 1 210 ? -35.722 11.425 11.368 1.00 30.80 210 ARG A CA 1
ATOM 1629 C C . ARG A 1 210 ? -34.440 11.940 10.739 1.00 30.80 210 ARG A C 1
ATOM 1631 O O . ARG A 1 210 ? -33.363 11.599 11.265 1.00 30.80 210 ARG A O 1
#

Secondary structure (DSSP, 8-state):
-HHHHHHHHTHHHHHHH-TT--HHHHHHHHHHHHHHHHHHHHHHHHHHHHHHHH-TTS-HHHHHHHHHHHHHHHHHHHHHS-HHHHHHHHHHHHHHHHHHHHHHHHHHHHHHHHHGGGSHHHHHHHHHHHHHHHHHHH-GGGGGGGGGHHHHHHTHHIIIIIHHHHHHHTTT--TTT-TT----S--TTHHHHHHHHSS-----TTS---

Foldseek 3Di:
DLVLVVCLVCVVVCVVVDVVRDPVNSVVSVVVVVCLVCLQVVVLVLLLVLCCLLCVVDDSVRSNCVSVVLQVVLLVCLVVDDLVVNVVSLVVVLVVQLVSLVSSVVSLVSCCVPVPVVDPSVVVVVVVVVVVVVVCVVPVVVVVCVVCVSVVSSNSNSVRHSVSSSCVSCSVDPCVPCVPDPPPPDDDPPVVVVVVVVVDDDDDPPDPDD

Radius of gyration: 22.2 Å; chains: 1; bounding box: 58×43×57 Å

Sequence (210 aa):
MANILDLLMDGDNVRKNNQNISRPYIFYHICLFISSILTPGTIFLLILGAIITAFPSIEPWAALLFNGLPVAIFIISIFLAKEDTQLLLAAIFSTIYSLVMLVVLIGLLKEGIESQLCSVTTVFFCFVAGVFILAAIMHPKEFSCILHGLLYFLAVPSMSMLLIFYSVGNMHNVNWGTRESKVDNNDGSSAKMIQRQFLGQSCSIGDWCR

pLDDT: mean 79.02, std 18.03, range [30.73, 92.56]

InterPro domains:
  IPR004835 Chitin synthase [PTHR22914] (1-188)